Protein AF-A0A5S4WVP6-F1 (afdb_monomer)

Secondary structure (DSSP, 8-state):
-------------HHHHHHHHHHEEEHHHHHHTSS-SSHHHHHHHHHHTT---SEE-TTS--EEEEHHHHHHHGGGSPPPGGGS-PPP-------HHHHHHHHHHHHTT--HHHHHHHHTS-HHHHHHHHHHHHHHSSPPPSSSSGGGHHHHHHHHHT-TTS-HHHHHHHHHHHHT----HHHHHHHHHHTT-EE-TTT--EE-TT--

Sequence (208 aa):
MLSKREGQFAMFARADVQKVGRQYIFGPEMIRASVFNQMAQLNRWLKSVGVLPVASLIGEKGKVYDRKLFEATLHLQPKPLDEVVPGKRENHRLSQKDKEEAVAAVKSGLTPHHVAQRLGVHHCTVAKWAKEFEETGRVRPVGKLAPWAAAIVAMIEADPARSAHALWKKFNEINKLTVAYTTFSAFMAEIGFSRDPTTGLFHRPDRH

Structure (mmC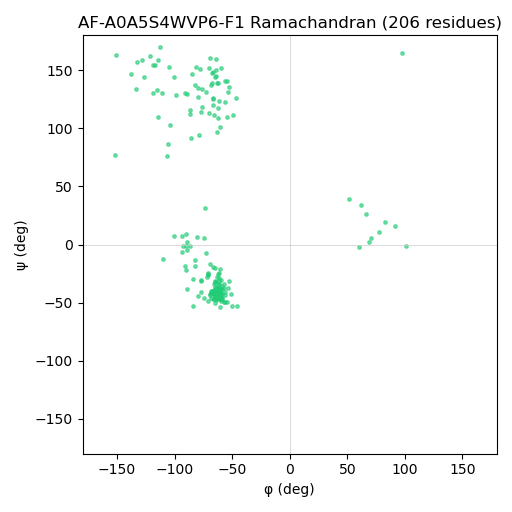IF, N/CA/C/O backbone):
data_AF-A0A5S4WVP6-F1
#
_entry.id   AF-A0A5S4WVP6-F1
#
loop_
_atom_site.group_PDB
_atom_site.id
_atom_site.type_symbol
_atom_site.label_atom_id
_atom_site.label_alt_id
_atom_site.label_comp_id
_atom_site.label_asym_id
_atom_site.label_entity_id
_atom_site.label_seq_id
_atom_site.pdbx_PDB_ins_code
_atom_site.Cartn_x
_atom_site.Cartn_y
_atom_site.Cartn_z
_atom_site.occupancy
_atom_site.B_iso_or_equiv
_atom_site.auth_seq_id
_atom_site.auth_comp_id
_atom_site.auth_asym_id
_atom_site.auth_atom_id
_atom_site.pdbx_PDB_model_num
ATOM 1 N N . MET A 1 1 ? -17.699 32.647 43.610 1.00 34.34 1 MET A N 1
ATOM 2 C CA . MET A 1 1 ? -17.229 31.369 44.187 1.00 34.34 1 MET A CA 1
ATOM 3 C C . MET A 1 1 ? -18.282 30.308 43.906 1.00 34.34 1 MET A C 1
ATOM 5 O O . MET A 1 1 ? -19.367 30.397 44.459 1.00 34.34 1 MET A O 1
ATOM 9 N N . LEU A 1 2 ? -18.017 29.378 42.984 1.00 33.00 2 LEU A N 1
ATOM 10 C CA . LEU A 1 2 ? -18.925 28.267 42.675 1.00 33.00 2 LEU A CA 1
ATOM 11 C C . LEU A 1 2 ? -18.625 27.114 43.640 1.00 33.00 2 LEU A C 1
ATOM 13 O O . LEU A 1 2 ? -17.515 26.585 43.645 1.00 33.00 2 LEU A O 1
ATOM 17 N N . SER A 1 3 ? -19.597 26.769 44.484 1.00 38.47 3 SER A N 1
ATOM 18 C CA . SER A 1 3 ? -19.494 25.679 45.454 1.00 38.47 3 SER A CA 1
ATOM 19 C C . SER A 1 3 ? -19.282 24.344 44.734 1.00 38.47 3 SER A C 1
ATOM 21 O O . SER A 1 3 ? -20.112 23.948 43.910 1.00 38.47 3 SER A O 1
ATOM 23 N N . LYS A 1 4 ? -18.196 23.637 45.072 1.00 44.06 4 LYS A N 1
ATOM 24 C CA . LYS A 1 4 ? -18.010 22.211 44.768 1.00 44.06 4 LYS A CA 1
ATOM 25 C C . LYS A 1 4 ? -19.269 21.455 45.206 1.00 44.06 4 LYS A C 1
ATOM 27 O O . LYS A 1 4 ? -19.531 21.359 46.398 1.00 44.06 4 LYS A O 1
ATOM 32 N N . ARG A 1 5 ? -20.054 20.936 44.258 1.00 45.34 5 ARG A N 1
ATOM 33 C CA . ARG A 1 5 ? -21.098 19.952 44.566 1.00 45.34 5 ARG A CA 1
ATOM 34 C C . ARG A 1 5 ? -20.421 18.608 44.804 1.00 45.34 5 ARG A C 1
ATOM 36 O O . ARG A 1 5 ? -19.751 18.082 43.917 1.00 45.34 5 ARG A O 1
ATOM 43 N N . GLU A 1 6 ? -20.580 18.090 46.011 1.00 46.06 6 GLU A N 1
ATOM 44 C CA . GLU A 1 6 ? -20.173 16.749 46.403 1.00 46.06 6 GLU A CA 1
ATOM 45 C C . GLU A 1 6 ? -21.005 15.704 45.638 1.00 46.06 6 GLU A C 1
ATOM 47 O O . GLU A 1 6 ? -22.212 15.585 45.810 1.00 46.06 6 GLU A O 1
ATOM 52 N N . GLY A 1 7 ? -20.348 14.970 44.738 1.00 52.00 7 GLY A N 1
ATOM 53 C CA . GLY A 1 7 ? -20.464 13.511 44.657 1.00 52.00 7 GLY A CA 1
ATOM 54 C C . GLY A 1 7 ? -21.813 12.848 44.358 1.00 52.00 7 GLY A C 1
ATOM 55 O O . GLY A 1 7 ? -22.023 11.737 44.832 1.00 52.00 7 GLY A O 1
ATOM 56 N N . GLN A 1 8 ? -22.705 13.423 43.550 1.00 54.53 8 GLN A N 1
ATOM 57 C CA . GLN A 1 8 ? -23.802 12.644 42.954 1.00 54.53 8 GLN A CA 1
ATOM 58 C C . GLN A 1 8 ? -23.313 11.985 41.657 1.00 54.53 8 GLN A C 1
ATOM 60 O O . GLN A 1 8 ? -23.370 12.574 40.578 1.00 54.53 8 GLN A O 1
ATOM 65 N N . PHE A 1 9 ? -22.807 10.752 41.750 1.00 61.47 9 PHE A N 1
ATOM 66 C CA . PHE A 1 9 ? -22.682 9.904 40.567 1.00 61.47 9 PHE A CA 1
ATOM 67 C C . PHE A 1 9 ? -24.097 9.666 40.038 1.00 61.47 9 PHE A C 1
ATOM 69 O O . PHE A 1 9 ? -24.891 8.979 40.680 1.00 61.47 9 PHE A O 1
ATOM 76 N N . ALA A 1 10 ? -24.434 10.263 38.896 1.00 60.28 10 ALA A N 1
ATOM 77 C CA . ALA A 1 10 ? -25.662 9.935 38.191 1.00 60.28 10 ALA A CA 1
ATOM 78 C C . ALA A 1 10 ? -25.599 8.446 37.821 1.00 60.28 10 ALA A C 1
ATOM 80 O O . ALA A 1 10 ? -24.879 8.050 36.904 1.00 60.28 10 ALA A O 1
ATOM 81 N N . MET A 1 11 ? -26.290 7.604 38.590 1.00 77.50 11 MET A N 1
ATOM 82 C CA . MET A 1 11 ? -26.416 6.191 38.267 1.00 77.50 11 MET A CA 1
ATOM 83 C C . MET A 1 11 ? -27.319 6.078 37.040 1.00 77.50 11 MET A C 1
ATOM 85 O O . ME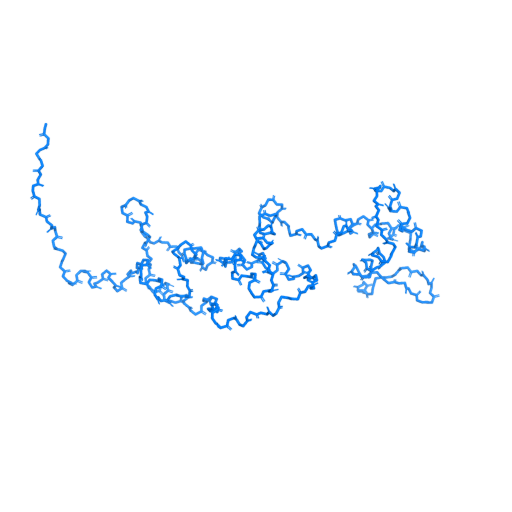T A 1 11 ? -28.502 6.405 37.099 1.00 77.50 11 MET A O 1
ATOM 89 N N . PHE A 1 12 ? -26.760 5.639 35.915 1.00 86.75 12 PHE A N 1
ATOM 90 C CA . PHE A 1 12 ? -27.554 5.309 34.736 1.00 86.75 12 PHE A CA 1
ATOM 91 C C . PHE A 1 12 ? -28.400 4.066 35.025 1.00 86.75 12 PHE A C 1
ATOM 93 O O . PHE A 1 12 ? -27.900 3.089 35.591 1.00 86.75 12 PHE A O 1
ATOM 100 N N . ALA A 1 13 ? -29.671 4.071 34.615 1.00 90.69 13 ALA A N 1
ATOM 101 C CA . ALA A 1 13 ? -30.505 2.885 34.735 1.00 90.69 13 ALA A CA 1
ATOM 102 C C . ALA A 1 13 ? -29.913 1.745 33.889 1.00 90.69 13 ALA A C 1
ATOM 104 O O . ALA A 1 13 ? -29.481 1.943 32.751 1.00 90.69 13 ALA A O 1
ATOM 105 N N . ARG A 1 14 ? -29.925 0.516 34.420 1.00 90.38 14 ARG A N 1
ATOM 106 C CA . ARG A 1 14 ? -29.392 -0.671 33.725 1.00 90.38 14 ARG A CA 1
ATOM 107 C C . ARG A 1 14 ? -29.993 -0.850 32.324 1.00 90.38 14 ARG A C 1
ATOM 109 O O . ARG A 1 14 ? -29.279 -1.253 31.408 1.00 90.38 14 ARG A O 1
ATOM 116 N N . ALA A 1 15 ? -31.281 -0.545 32.160 1.00 93.00 15 ALA A N 1
ATOM 117 C CA . ALA A 1 15 ? -31.980 -0.633 30.879 1.00 93.00 15 ALA A CA 1
ATOM 118 C C . ALA A 1 15 ? -31.395 0.326 29.826 1.00 93.00 15 ALA A C 1
ATOM 120 O O . ALA A 1 15 ? -31.203 -0.072 28.677 1.00 93.00 15 ALA A O 1
ATOM 121 N N . ASP A 1 16 ? -31.032 1.546 30.225 1.00 93.38 16 ASP A N 1
ATOM 122 C CA . ASP A 1 16 ? -30.441 2.538 29.324 1.00 93.38 16 ASP A CA 1
ATOM 123 C C . ASP A 1 16 ? -29.037 2.122 28.893 1.00 93.38 16 ASP A C 1
ATOM 125 O O . ASP A 1 16 ? -28.713 2.161 27.706 1.00 93.38 16 ASP A O 1
ATOM 129 N N . VAL A 1 17 ? -28.225 1.625 29.833 1.00 91.31 17 VAL A N 1
ATOM 130 C CA . VAL A 1 17 ? -26.884 1.098 29.529 1.00 91.31 17 VAL A CA 1
ATOM 131 C C . VAL A 1 17 ? -26.970 -0.069 28.542 1.00 91.31 17 VAL A C 1
ATOM 133 O O . VAL A 1 17 ? -26.201 -0.130 27.583 1.00 91.31 17 VAL A O 1
ATOM 136 N N . GLN A 1 18 ? -27.937 -0.974 28.723 1.00 93.81 18 GLN A N 1
ATOM 137 C CA . GLN A 1 18 ? -28.165 -2.081 27.790 1.00 93.81 18 GLN A CA 1
ATOM 138 C C . GLN A 1 18 ? -28.622 -1.597 26.413 1.00 93.81 18 GLN A C 1
ATOM 140 O O . GLN A 1 18 ? -28.149 -2.113 25.399 1.00 93.81 18 GLN A O 1
ATOM 145 N N . LYS A 1 19 ? -29.516 -0.606 26.357 1.00 95.12 19 LYS A N 1
ATOM 146 C CA . LYS A 1 19 ? -29.968 -0.008 25.096 1.00 95.12 19 LYS A CA 1
ATOM 147 C C . LYS A 1 19 ? -28.797 0.619 24.334 1.00 95.12 19 LYS A C 1
ATOM 149 O O . LYS A 1 19 ? -28.628 0.328 23.152 1.00 95.12 19 LYS A O 1
ATOM 154 N N . VAL A 1 20 ? -27.957 1.396 25.020 1.00 94.94 20 VAL A N 1
ATOM 155 C CA . VAL A 1 20 ? -26.736 1.992 24.451 1.00 94.94 20 VAL A CA 1
ATOM 156 C C . VAL A 1 20 ? -25.776 0.906 23.970 1.00 94.94 20 VAL A C 1
ATOM 158 O O . VAL A 1 20 ? -25.308 0.982 22.839 1.00 94.94 20 VAL A O 1
ATOM 161 N N . GLY A 1 21 ? -25.537 -0.138 24.768 1.00 93.88 21 GLY A N 1
ATOM 162 C CA . GLY A 1 21 ? -24.647 -1.242 24.396 1.00 93.88 21 GLY A CA 1
ATOM 163 C C . GLY A 1 21 ? -25.114 -2.044 23.176 1.00 93.88 21 GLY A C 1
ATOM 164 O O . GLY A 1 21 ? -24.281 -2.579 22.452 1.00 93.88 21 GLY A O 1
ATOM 165 N N . ARG A 1 22 ? -26.426 -2.107 22.905 1.00 96.56 22 ARG A N 1
ATOM 166 C CA . ARG A 1 22 ? -26.980 -2.741 21.691 1.00 96.56 22 ARG A CA 1
ATOM 167 C C . ARG A 1 22 ? -26.839 -1.876 20.442 1.00 96.56 22 ARG A C 1
ATOM 169 O O . ARG A 1 22 ? -26.759 -2.415 19.345 1.00 96.56 22 ARG A O 1
ATOM 176 N N . GLN A 1 23 ? -26.868 -0.557 20.593 1.00 97.88 23 GLN A N 1
ATOM 177 C CA . GLN A 1 23 ? -26.811 0.370 19.464 1.00 97.88 23 GLN A CA 1
ATOM 178 C C . GLN A 1 23 ? -25.372 0.731 19.093 1.00 97.88 23 GLN A C 1
ATOM 180 O O . GLN A 1 23 ? -25.038 0.835 17.915 1.00 97.88 23 GLN A O 1
ATOM 185 N N . TYR A 1 24 ? -24.518 0.895 20.097 1.00 97.88 24 TYR A N 1
ATOM 186 C CA . TYR A 1 24 ? -23.164 1.389 19.931 1.00 97.88 24 TYR A CA 1
ATOM 187 C C . TYR A 1 24 ? -22.133 0.368 20.386 1.00 97.88 24 TYR A C 1
ATOM 189 O O . TYR A 1 24 ? -22.387 -0.472 21.253 1.00 97.88 24 TYR A O 1
ATOM 197 N N . ILE A 1 25 ? -20.941 0.480 19.813 1.00 97.81 25 ILE A N 1
ATOM 198 C CA . ILE A 1 25 ? -19.779 -0.301 20.212 1.00 97.81 25 ILE A CA 1
ATOM 199 C C . ILE A 1 25 ? -18.596 0.622 20.512 1.00 97.81 25 ILE A C 1
ATOM 201 O O . ILE A 1 25 ? -18.413 1.674 19.888 1.00 97.81 25 ILE A O 1
ATOM 205 N N . PHE A 1 26 ? -17.808 0.230 21.512 1.00 96.12 26 PHE A N 1
ATOM 206 C CA . PHE A 1 26 ? -16.676 0.996 22.021 1.00 96.12 26 PHE A CA 1
ATOM 207 C C . PHE A 1 26 ? -15.360 0.276 21.761 1.00 96.12 26 PHE A C 1
ATOM 209 O O . PHE A 1 26 ? -15.299 -0.949 21.646 1.00 96.12 26 PHE A O 1
ATOM 216 N N . GLY A 1 27 ? -14.280 1.052 21.772 1.00 94.94 27 GLY A N 1
ATOM 217 C CA . GLY A 1 27 ? -12.950 0.586 21.411 1.00 94.94 27 GLY A CA 1
ATOM 218 C C . GLY A 1 27 ? -12.504 -0.760 22.015 1.00 94.94 27 GLY A C 1
ATOM 219 O O . GLY A 1 27 ? -12.118 -1.646 21.254 1.00 94.94 27 GLY A O 1
ATOM 220 N N . PRO A 1 28 ? -12.566 -0.973 23.345 1.00 95.50 28 PRO A N 1
ATOM 221 C CA . PRO A 1 28 ? -12.129 -2.235 23.954 1.00 95.50 28 PRO A CA 1
ATOM 222 C C . PRO A 1 28 ? -12.911 -3.470 23.489 1.00 95.50 28 PRO A C 1
ATOM 224 O O . PRO A 1 28 ? -12.396 -4.585 23.516 1.00 95.50 28 PRO A O 1
ATOM 227 N N . GLU A 1 29 ? -14.173 -3.301 23.103 1.00 96.94 29 GLU A N 1
ATOM 228 C CA . GLU A 1 29 ? -14.980 -4.387 22.549 1.00 96.94 29 GLU A CA 1
ATOM 229 C C . GLU A 1 29 ? -14.639 -4.629 21.080 1.00 96.94 29 GLU A C 1
ATOM 231 O O . GLU A 1 29 ? -14.406 -5.769 20.690 1.00 96.94 29 GLU A O 1
ATOM 236 N N . MET A 1 30 ? -14.499 -3.560 20.296 1.00 97.50 30 MET A N 1
ATOM 237 C CA . MET A 1 30 ? -14.132 -3.665 18.884 1.00 97.50 30 MET A CA 1
ATOM 238 C C . MET A 1 30 ? -12.771 -4.340 18.689 1.00 97.50 30 MET A C 1
ATOM 240 O O . MET A 1 30 ? -12.630 -5.161 17.793 1.00 97.50 30 MET A O 1
ATOM 244 N N . ILE A 1 31 ? -11.787 -4.037 19.545 1.00 96.44 31 ILE A N 1
ATOM 245 C CA . ILE A 1 31 ? -10.467 -4.685 19.511 1.00 96.44 31 ILE A CA 1
ATOM 246 C C . ILE A 1 31 ? -10.590 -6.189 19.735 1.00 96.44 31 ILE A C 1
ATOM 248 O O . ILE A 1 31 ? -10.014 -6.953 18.974 1.00 96.44 31 ILE A O 1
ATOM 252 N N . ARG A 1 32 ? -11.393 -6.618 20.718 1.00 96.44 32 ARG A N 1
ATOM 253 C CA . ARG A 1 32 ? -11.633 -8.044 20.997 1.00 96.44 32 ARG A CA 1
ATOM 254 C C . ARG A 1 32 ? -12.363 -8.760 19.859 1.00 96.44 32 ARG A C 1
ATOM 256 O O . ARG A 1 32 ? -12.137 -9.945 19.662 1.00 96.44 32 ARG A O 1
ATOM 263 N N . ALA A 1 33 ? -13.224 -8.051 19.133 1.00 96.25 33 ALA A N 1
ATOM 264 C CA . ALA A 1 33 ? -13.963 -8.576 17.985 1.00 96.25 33 ALA A CA 1
ATOM 265 C C . ALA A 1 33 ? -13.192 -8.476 16.652 1.00 96.25 33 ALA A C 1
ATOM 267 O O . ALA A 1 33 ? -13.715 -8.872 15.609 1.00 96.25 33 ALA A O 1
ATOM 268 N N . SER A 1 34 ? -11.980 -7.914 16.655 1.00 95.25 34 SER A N 1
ATOM 269 C CA . SER A 1 34 ? -11.199 -7.669 15.443 1.00 95.25 34 SER A CA 1
ATOM 270 C C . SER A 1 34 ? -9.842 -8.363 15.468 1.00 95.25 34 SER A C 1
ATOM 272 O O . SER A 1 34 ? -9.316 -8.695 16.524 1.00 95.25 34 SER A O 1
ATOM 274 N N . VAL A 1 35 ? -9.227 -8.496 14.296 1.00 92.94 35 VAL A N 1
ATOM 275 C CA . VAL A 1 35 ? -7.843 -8.961 14.127 1.00 92.94 35 VAL A CA 1
ATOM 276 C C . VAL A 1 35 ? -6.803 -7.922 14.566 1.00 92.94 35 VAL A C 1
ATOM 278 O O . VAL A 1 35 ? -5.607 -8.206 14.579 1.00 92.94 35 VAL A O 1
ATOM 281 N N . PHE A 1 36 ? -7.224 -6.697 14.895 1.00 92.25 36 PHE A N 1
ATOM 282 C CA . PHE A 1 36 ? -6.325 -5.608 15.260 1.00 92.25 36 PHE A CA 1
ATOM 283 C C . PHE A 1 36 ? -6.091 -5.570 16.767 1.00 92.25 36 PHE A C 1
ATOM 285 O O . PHE A 1 36 ? -7.023 -5.479 17.558 1.00 92.25 36 PHE A O 1
ATOM 292 N N . ASN A 1 37 ? -4.824 -5.508 17.171 1.00 91.56 37 ASN A N 1
ATOM 293 C CA . ASN A 1 37 ? -4.425 -5.370 18.575 1.00 91.56 37 ASN A CA 1
ATOM 294 C C . ASN A 1 37 ? -4.301 -3.906 19.044 1.00 91.56 37 ASN A C 1
ATOM 296 O O . ASN A 1 37 ? -4.044 -3.645 20.218 1.00 91.56 37 ASN A O 1
ATOM 300 N N . GLN A 1 38 ? -4.460 -2.933 18.140 1.00 92.19 38 GLN A N 1
ATOM 301 C CA . GLN A 1 38 ? -4.288 -1.507 18.421 1.00 92.19 38 GLN A CA 1
ATOM 302 C C . GLN A 1 38 ? -5.432 -0.668 17.848 1.00 92.19 38 GLN A C 1
ATOM 304 O O . GLN A 1 38 ? -5.760 -0.752 16.664 1.00 92.19 38 GLN A O 1
ATOM 309 N N . MET A 1 39 ? -5.962 0.246 18.668 1.00 93.69 39 MET A N 1
ATOM 310 C CA . MET A 1 39 ? -7.075 1.137 18.308 1.00 93.69 39 MET A CA 1
ATOM 311 C C . MET A 1 39 ? -6.793 2.001 17.074 1.00 93.69 39 MET A C 1
ATOM 313 O O . MET A 1 39 ? -7.672 2.230 16.249 1.00 93.69 39 MET A O 1
ATOM 317 N N . ALA A 1 40 ? -5.556 2.478 16.919 1.00 92.06 40 ALA A N 1
ATOM 318 C CA . ALA A 1 40 ? -5.168 3.289 15.769 1.00 92.06 40 ALA A CA 1
ATOM 319 C C . ALA A 1 40 ? -5.235 2.506 14.445 1.00 92.06 40 ALA A C 1
ATOM 321 O O . ALA A 1 40 ? -5.622 3.074 13.425 1.00 92.06 40 ALA A O 1
ATOM 322 N N . GLN A 1 41 ? -4.888 1.213 14.466 1.00 91.38 41 GLN A N 1
ATOM 323 C CA . GLN A 1 41 ? -4.952 0.336 13.293 1.00 91.38 41 GLN A CA 1
ATOM 324 C C . GLN A 1 41 ? -6.406 0.046 12.930 1.00 91.38 41 GLN A C 1
ATOM 326 O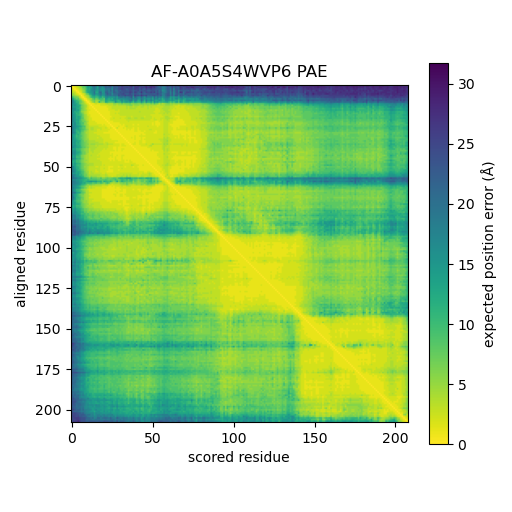 O . GLN A 1 41 ? -6.813 0.283 11.795 1.00 91.38 41 GLN A O 1
ATOM 331 N N . LEU A 1 42 ? -7.201 -0.345 13.929 1.00 94.62 42 LEU A N 1
ATOM 332 C CA . LEU A 1 42 ? -8.633 -0.570 13.782 1.00 94.62 42 LEU A CA 1
ATOM 333 C C . LEU A 1 42 ? -9.340 0.661 13.195 1.00 94.62 42 LEU A C 1
ATOM 335 O O . LEU A 1 42 ? -10.045 0.551 12.202 1.00 94.62 42 LEU A O 1
ATOM 339 N N . ASN A 1 43 ? -9.100 1.852 13.750 1.00 95.06 43 ASN A N 1
ATOM 340 C CA . ASN A 1 43 ? -9.699 3.095 13.253 1.00 95.06 43 ASN A CA 1
ATOM 341 C C . ASN A 1 43 ? -9.292 3.420 11.807 1.00 95.06 43 ASN A C 1
ATOM 343 O O . ASN A 1 43 ? -10.082 3.997 11.062 1.00 95.06 43 ASN A O 1
ATOM 347 N N . ARG A 1 44 ? -8.057 3.088 11.407 1.00 92.44 44 ARG A N 1
ATOM 348 C CA . ARG A 1 44 ? -7.586 3.294 10.032 1.00 92.44 44 ARG A CA 1
ATOM 349 C C . ARG A 1 44 ? -8.286 2.346 9.062 1.00 92.44 44 ARG A C 1
ATOM 351 O O . ARG A 1 44 ? -8.697 2.793 7.996 1.00 92.44 44 ARG A O 1
ATOM 358 N N . TRP A 1 45 ? -8.444 1.081 9.448 1.00 94.94 45 TRP A N 1
ATOM 359 C CA . TRP A 1 45 ? -9.197 0.096 8.676 1.00 94.94 45 TRP A CA 1
ATOM 360 C C . TRP A 1 45 ? -10.686 0.455 8.592 1.00 94.94 45 TRP A C 1
ATOM 362 O O . TRP A 1 45 ? -11.233 0.497 7.501 1.00 94.94 45 TRP A O 1
ATOM 372 N N . LEU A 1 46 ? -11.331 0.841 9.695 1.00 96.31 46 LEU A N 1
ATOM 373 C CA . LEU A 1 46 ? -12.732 1.285 9.668 1.00 96.31 46 LEU A CA 1
ATOM 374 C C . LEU A 1 46 ? -12.941 2.451 8.703 1.00 96.31 46 LEU A C 1
ATOM 376 O O . LEU A 1 46 ? -13.864 2.433 7.894 1.00 96.31 46 LEU A O 1
ATOM 380 N N . LYS A 1 47 ? -12.024 3.425 8.714 1.00 95.50 47 LYS A N 1
ATOM 381 C CA . LYS A 1 47 ? -12.053 4.542 7.767 1.00 95.50 47 LYS A CA 1
ATOM 382 C C . LYS A 1 47 ? -11.916 4.079 6.311 1.00 95.50 47 LYS A C 1
ATOM 384 O O . LYS A 1 47 ? -12.563 4.667 5.450 1.00 95.50 47 LYS A O 1
ATOM 389 N N . SER A 1 48 ? -11.094 3.066 6.020 1.00 92.62 48 SER A N 1
ATOM 390 C CA . SER A 1 48 ? -10.915 2.569 4.647 1.00 92.62 48 SER A CA 1
ATOM 391 C C . SER A 1 48 ? -12.128 1.794 4.130 1.00 92.62 48 SER A C 1
ATOM 393 O O . SER A 1 48 ? -12.391 1.840 2.931 1.00 92.62 48 SER A O 1
ATOM 395 N N . VAL A 1 49 ? -12.904 1.163 5.019 1.00 95.69 49 VAL A N 1
ATOM 396 C CA . VAL A 1 49 ? -14.189 0.518 4.686 1.00 95.69 49 VAL A CA 1
ATOM 397 C C . VAL A 1 49 ? -15.396 1.459 4.826 1.00 95.69 49 VAL A C 1
ATOM 399 O O . VAL A 1 49 ? -16.538 1.018 4.749 1.00 95.69 49 VAL A O 1
ATOM 402 N N . GLY A 1 50 ? -15.166 2.761 5.030 1.00 95.88 50 GLY A N 1
ATOM 403 C CA . GLY A 1 50 ? -16.224 3.776 5.092 1.00 95.88 50 GLY A CA 1
ATOM 404 C C . GLY A 1 50 ? -17.008 3.833 6.409 1.00 95.88 50 GLY A C 1
ATOM 405 O O . GLY A 1 50 ? -18.007 4.543 6.489 1.00 95.88 50 GLY A O 1
ATOM 406 N N . VAL A 1 51 ? -16.563 3.136 7.458 1.00 97.44 51 VAL A N 1
ATOM 407 C CA . VAL A 1 51 ? -17.182 3.183 8.789 1.00 97.44 51 VAL A CA 1
ATOM 408 C C . VAL A 1 51 ? -16.592 4.344 9.591 1.00 97.44 51 VAL A C 1
ATOM 410 O O . VAL A 1 51 ? -15.419 4.347 9.974 1.00 97.44 51 VAL A O 1
ATOM 413 N N . LEU A 1 52 ? -17.424 5.351 9.856 1.00 97.06 52 LEU A N 1
ATOM 414 C CA . LEU A 1 52 ? -17.064 6.561 10.596 1.00 97.06 52 LEU A CA 1
ATOM 415 C C . LEU A 1 52 ? -17.639 6.531 12.024 1.00 97.06 52 LEU A C 1
ATOM 417 O O . LEU A 1 52 ? -18.658 5.881 12.263 1.00 97.06 52 LEU A O 1
ATOM 421 N N . PRO A 1 53 ? -17.001 7.215 12.993 1.00 97.50 53 PRO A N 1
ATOM 422 C CA . PRO A 1 53 ? -17.543 7.321 14.343 1.00 97.50 53 PRO A CA 1
ATOM 423 C C . PRO A 1 53 ? -18.832 8.152 14.350 1.00 97.50 53 PRO A C 1
ATOM 425 O O . PRO A 1 53 ? -18.906 9.194 13.703 1.00 97.50 53 PRO A O 1
ATOM 428 N N . VAL A 1 54 ? -19.825 7.707 15.119 1.00 97.75 54 VAL A N 1
ATOM 429 C CA . VAL A 1 54 ? -21.121 8.390 15.292 1.00 97.75 54 VAL A CA 1
ATOM 430 C C . VAL A 1 54 ? -21.024 9.477 16.364 1.00 97.75 54 VAL A C 1
ATOM 432 O O . VAL A 1 54 ? -21.724 10.482 16.308 1.00 97.75 54 VAL A O 1
ATOM 435 N N . ALA A 1 55 ? -20.141 9.283 17.345 1.00 95.56 55 ALA A N 1
ATOM 436 C CA . ALA A 1 55 ? -19.872 10.252 18.398 1.00 95.56 55 ALA A CA 1
ATOM 437 C C . ALA A 1 55 ? -18.431 10.135 18.912 1.00 95.56 55 ALA A C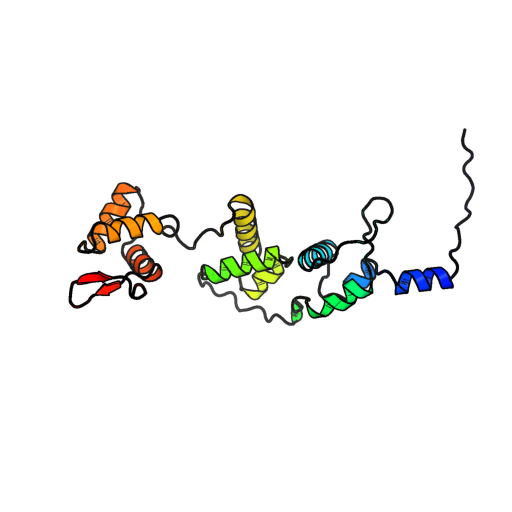 1
ATOM 439 O O . ALA A 1 55 ? -17.762 9.110 18.739 1.00 95.56 55 ALA A O 1
ATOM 440 N N . SER A 1 56 ? -17.984 11.182 19.602 1.00 95.25 56 SER A N 1
ATOM 441 C CA . SER A 1 56 ? -16.730 11.209 20.353 1.00 95.25 56 SER A CA 1
ATOM 442 C C . SER A 1 56 ? -17.032 11.456 21.829 1.00 95.25 56 SER A C 1
ATOM 444 O O . SER A 1 56 ? -17.765 12.379 22.176 1.00 95.25 56 SER A O 1
ATOM 446 N N . LEU A 1 57 ? -16.465 10.633 22.705 1.00 90.31 57 LEU A N 1
ATOM 447 C CA . LEU A 1 57 ? -16.470 10.837 24.150 1.00 90.31 57 LEU A CA 1
ATOM 448 C C . LEU A 1 57 ? -15.585 12.039 24.516 1.00 90.31 57 LEU A C 1
ATOM 450 O O . LEU A 1 57 ? -14.719 12.450 23.739 1.00 90.31 57 LEU A O 1
ATOM 454 N N . ILE A 1 58 ? -15.808 12.586 25.715 1.00 87.88 58 ILE A N 1
ATOM 455 C CA . ILE A 1 58 ? -15.148 13.797 26.225 1.00 87.88 58 ILE A CA 1
ATOM 456 C C . ILE A 1 58 ? -13.631 13.742 25.982 1.00 87.88 58 ILE A C 1
ATOM 458 O O . ILE A 1 58 ? -12.953 12.789 26.369 1.00 87.88 58 ILE A O 1
ATOM 462 N N . GLY A 1 59 ? -13.109 14.788 25.335 1.00 82.62 59 GLY A N 1
ATOM 463 C CA . GLY A 1 59 ? -11.692 14.921 24.997 1.00 82.62 59 GLY A CA 1
ATOM 464 C C . GLY A 1 59 ? -11.254 14.196 23.720 1.00 82.62 59 GLY A C 1
ATOM 465 O O . GLY A 1 59 ? -10.068 13.910 23.597 1.00 82.62 59 GLY A O 1
ATOM 466 N N . GLU A 1 60 ? -12.177 13.851 22.812 1.00 77.19 60 GLU A N 1
ATOM 467 C CA . GLU A 1 60 ? -11.939 13.267 21.470 1.00 77.19 60 GLU A CA 1
ATOM 468 C C . GLU A 1 60 ? -11.200 11.915 21.425 1.00 77.19 60 GLU A C 1
ATOM 470 O O . GLU A 1 60 ? -11.033 11.318 20.360 1.00 77.19 60 GLU A O 1
ATOM 475 N N . LYS A 1 61 ? -10.785 11.378 22.575 1.00 84.69 61 LYS A N 1
ATOM 476 C CA . LYS A 1 61 ? -9.994 10.141 22.651 1.00 84.69 61 LYS A CA 1
ATOM 477 C C . LYS A 1 61 ? -10.833 8.879 22.443 1.00 84.69 61 LYS A C 1
ATOM 479 O O . LYS A 1 61 ? -10.314 7.882 21.945 1.00 84.69 61 LYS A O 1
ATOM 484 N N . GLY A 1 62 ? -12.110 8.900 22.827 1.00 89.50 62 GLY A N 1
ATOM 485 C CA . GLY A 1 62 ? -13.001 7.742 22.739 1.00 89.50 62 GLY A CA 1
ATOM 486 C C . GLY A 1 62 ? -13.974 7.861 21.576 1.00 89.50 62 GLY A C 1
ATOM 487 O O . GLY A 1 62 ? -14.958 8.577 21.684 1.00 89.50 62 GLY A O 1
ATOM 488 N N . LYS A 1 63 ? -13.732 7.150 20.478 1.00 95.38 63 LYS A N 1
ATOM 489 C CA . LYS A 1 63 ? -14.682 7.087 19.361 1.00 95.38 63 LYS A CA 1
ATOM 490 C C . LYS A 1 63 ? -15.770 6.055 19.642 1.00 95.38 63 LYS A C 1
ATOM 492 O O . LYS A 1 63 ? -15.469 4.959 20.117 1.00 95.38 63 LYS A O 1
ATOM 497 N N . VAL A 1 64 ? -17.009 6.415 19.335 1.00 96.75 64 VAL A N 1
ATOM 498 C CA . VAL A 1 64 ? -18.185 5.549 19.440 1.00 96.75 64 VAL A CA 1
ATOM 499 C C . VAL A 1 64 ? -18.672 5.244 18.034 1.00 96.75 64 VAL A C 1
ATOM 501 O O . VAL A 1 64 ? -18.830 6.159 17.224 1.00 96.75 64 VAL A O 1
ATOM 504 N N . TYR A 1 65 ? -18.904 3.971 17.741 1.00 98.06 65 TYR A N 1
ATOM 505 C CA . TYR A 1 65 ? -19.342 3.514 16.425 1.00 98.06 65 TYR A CA 1
ATOM 506 C C . TYR A 1 65 ? -20.724 2.874 16.514 1.00 98.06 65 TYR A C 1
ATOM 508 O O . TYR A 1 65 ? -21.107 2.359 17.566 1.00 98.06 65 TYR A O 1
ATOM 516 N N . ASP A 1 66 ? -21.462 2.897 15.406 1.00 98.31 66 ASP A N 1
ATOM 517 C CA . ASP A 1 66 ? -22.681 2.106 15.270 1.00 98.31 66 ASP A CA 1
ATOM 518 C C . ASP A 1 66 ? -22.309 0.619 15.261 1.00 98.31 66 ASP A C 1
ATOM 520 O O . ASP A 1 66 ? -21.453 0.182 14.481 1.00 98.31 66 ASP A O 1
ATOM 524 N N . ARG A 1 67 ? -22.929 -0.159 16.152 1.00 98.19 67 ARG A N 1
ATOM 525 C CA . ARG A 1 67 ? -22.618 -1.581 16.310 1.00 98.19 67 ARG A CA 1
ATOM 526 C C . ARG A 1 67 ? -22.948 -2.374 15.050 1.00 98.19 67 ARG A C 1
ATOM 528 O O . ARG A 1 67 ? -22.145 -3.211 14.651 1.00 98.19 67 ARG A O 1
ATOM 535 N N . LYS A 1 68 ? -24.100 -2.119 14.422 1.00 98.00 68 LYS A N 1
ATOM 536 C CA . LYS A 1 68 ? -24.552 -2.892 13.257 1.00 98.00 68 LYS A CA 1
ATOM 537 C C . LYS A 1 68 ? -23.621 -2.677 12.074 1.00 98.00 68 LYS A C 1
ATOM 539 O O . LYS A 1 68 ? -23.261 -3.646 11.414 1.00 98.00 68 LYS A O 1
ATOM 544 N N . LEU A 1 69 ? -23.199 -1.434 11.833 1.00 98.06 69 LEU A N 1
ATOM 545 C CA . LEU A 1 69 ? -22.222 -1.128 10.783 1.00 98.06 69 LEU A CA 1
ATOM 546 C C . LEU A 1 69 ? -20.865 -1.785 11.064 1.00 98.06 69 LEU A C 1
ATOM 548 O O . LEU A 1 69 ? -20.265 -2.371 10.165 1.00 98.06 69 LEU A O 1
ATOM 552 N N . PHE A 1 70 ? -20.393 -1.730 12.312 1.00 98.06 70 PHE A N 1
ATOM 553 C CA . PHE A 1 70 ? -19.156 -2.401 12.705 1.00 98.06 70 PHE A CA 1
ATOM 554 C C . PHE A 1 70 ? -19.229 -3.921 12.486 1.00 98.06 70 PHE A C 1
ATOM 556 O O . PHE A 1 70 ? -18.395 -4.474 11.775 1.00 98.06 70 PHE A O 1
ATOM 563 N N . GLU A 1 71 ? -20.247 -4.591 13.028 1.00 97.88 71 GLU A N 1
ATOM 564 C CA . GLU A 1 71 ? -20.427 -6.045 12.910 1.00 97.88 71 GLU A CA 1
ATOM 565 C C . GLU A 1 71 ? -20.583 -6.486 11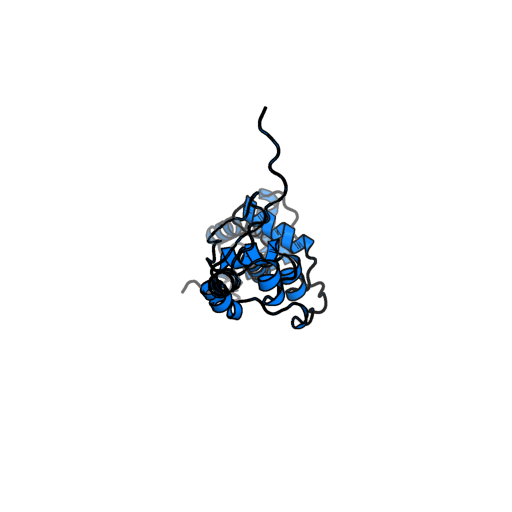.448 1.00 97.88 71 GLU A C 1
ATOM 567 O O . GLU A 1 71 ? -19.959 -7.459 11.018 1.00 97.88 71 GLU A O 1
ATOM 572 N N . ALA A 1 72 ? -21.322 -5.711 10.649 1.00 97.62 72 ALA A N 1
ATOM 573 C CA . ALA A 1 72 ? -21.472 -5.953 9.220 1.00 97.62 72 ALA A CA 1
ATOM 574 C C . ALA A 1 72 ? -20.142 -5.884 8.458 1.00 97.62 72 ALA A C 1
ATOM 576 O O . ALA A 1 72 ? -20.030 -6.519 7.419 1.00 97.62 72 ALA A O 1
ATOM 577 N N . THR A 1 73 ? -19.123 -5.172 8.951 1.00 96.94 73 THR A N 1
ATOM 578 C CA . THR A 1 73 ? -17.816 -5.064 8.272 1.00 96.94 73 THR A CA 1
ATOM 579 C C . THR A 1 73 ? -16.783 -6.084 8.734 1.00 96.94 73 THR A C 1
ATOM 581 O O . THR A 1 73 ? -15.726 -6.188 8.113 1.00 96.94 73 THR A O 1
ATOM 584 N N . LEU A 1 74 ? -17.061 -6.891 9.767 1.00 96.06 74 LEU A N 1
ATOM 585 C CA . LEU A 1 74 ? -16.061 -7.820 10.311 1.00 96.06 74 LEU A CA 1
ATOM 586 C C . LEU A 1 74 ? -15.590 -8.867 9.294 1.00 96.06 74 LEU A C 1
ATOM 588 O O . LEU A 1 74 ? -14.428 -9.257 9.322 1.00 96.06 74 LEU A O 1
ATOM 592 N N . HIS A 1 75 ? -16.452 -9.276 8.363 1.00 94.50 75 HIS A N 1
ATOM 593 C CA . HIS A 1 75 ? -16.099 -10.230 7.307 1.00 94.50 75 HIS A CA 1
ATOM 594 C C . HIS A 1 75 ? -15.116 -9.661 6.265 1.00 94.50 75 HIS A C 1
ATOM 596 O O . HIS A 1 75 ? -14.502 -10.423 5.524 1.00 94.50 75 HIS A O 1
ATOM 602 N N . LEU A 1 76 ? -14.952 -8.333 6.211 1.00 93.75 76 LEU A N 1
ATOM 603 C CA . LEU A 1 76 ? -13.997 -7.636 5.339 1.00 93.75 76 LEU A CA 1
ATOM 604 C C . LEU A 1 76 ? -12.627 -7.449 6.005 1.00 93.75 76 LEU A C 1
ATOM 606 O O . LEU A 1 76 ? -11.741 -6.797 5.442 1.00 93.75 76 LEU A O 1
ATOM 610 N N . GLN A 1 77 ? -12.452 -7.950 7.229 1.00 93.00 77 GLN A N 1
ATOM 611 C CA . GLN A 1 77 ? -11.182 -7.838 7.924 1.00 93.00 77 GLN A CA 1
ATOM 612 C C . GLN A 1 77 ? -10.084 -8.603 7.180 1.00 93.00 77 GLN A C 1
ATOM 614 O O . GLN A 1 77 ? -10.321 -9.665 6.597 1.00 93.00 77 GLN A O 1
ATOM 619 N N . PRO A 1 78 ? -8.847 -8.088 7.204 1.00 90.06 78 PRO A N 1
ATOM 620 C CA . PRO A 1 78 ? -7.723 -8.844 6.691 1.00 90.06 78 PRO A CA 1
ATOM 621 C C . PRO A 1 78 ? -7.519 -10.109 7.529 1.00 90.06 78 PRO A C 1
ATOM 623 O O . PRO A 1 78 ? -7.758 -10.107 8.732 1.00 90.06 78 PRO A O 1
ATOM 626 N N . LYS A 1 79 ? -6.995 -11.170 6.906 1.00 89.12 79 LYS A N 1
ATOM 627 C CA . LYS A 1 79 ? -6.601 -12.378 7.642 1.00 89.12 79 LYS A CA 1
ATOM 628 C C . LYS A 1 79 ? -5.652 -12.034 8.803 1.00 89.12 79 LYS A C 1
ATOM 630 O O . LYS A 1 79 ? -4.727 -11.235 8.567 1.00 89.12 79 LYS A O 1
ATOM 635 N N . PRO A 1 80 ? -5.861 -12.617 9.998 1.00 86.75 80 PRO A N 1
ATOM 636 C CA . PRO A 1 80 ? -5.014 -12.385 11.161 1.00 86.75 80 PRO A CA 1
ATOM 637 C C . PRO A 1 80 ? -3.563 -12.784 10.877 1.00 86.75 80 PRO A C 1
ATOM 639 O O . PRO A 1 80 ? -3.288 -13.643 10.039 1.00 86.75 80 PRO A O 1
ATOM 642 N N . LEU A 1 81 ? -2.624 -12.136 11.569 1.00 80.62 81 LEU A N 1
ATOM 643 C CA . LEU A 1 81 ? -1.182 -12.359 11.392 1.00 80.62 81 LEU A CA 1
ATOM 644 C C . LEU A 1 81 ? -0.773 -13.816 11.613 1.00 80.62 81 LEU A C 1
ATOM 646 O O . LEU A 1 81 ? 0.117 -14.293 10.918 1.00 80.62 81 LEU A O 1
ATOM 650 N N . ASP A 1 82 ? -1.437 -14.509 12.534 1.00 84.56 82 ASP A N 1
ATOM 651 C CA . ASP A 1 82 ? -1.090 -15.876 12.928 1.00 84.56 82 ASP A CA 1
ATOM 652 C C . ASP A 1 82 ? -1.428 -16.906 11.836 1.00 84.56 82 ASP A C 1
ATOM 654 O O . ASP A 1 82 ? -0.783 -17.946 11.738 1.00 84.56 82 ASP A O 1
ATOM 658 N N . GLU A 1 83 ? -2.392 -16.595 10.963 1.00 87.06 83 GLU A N 1
ATOM 659 C CA . GLU A 1 83 ? -2.706 -17.400 9.774 1.00 87.06 83 GLU A CA 1
ATOM 660 C C . GLU A 1 83 ? -1.770 -17.097 8.598 1.00 87.06 83 GLU A C 1
ATOM 662 O O . GLU A 1 83 ? -1.671 -17.879 7.647 1.00 87.06 83 GLU A O 1
ATOM 667 N N . VAL A 1 84 ? -1.089 -15.948 8.623 1.00 81.75 84 VAL A N 1
ATOM 668 C CA . VAL A 1 84 ? -0.104 -15.602 7.602 1.00 81.75 84 VAL A CA 1
ATOM 669 C C . VAL A 1 84 ? 1.174 -16.355 7.928 1.00 81.75 84 VAL A C 1
ATOM 671 O O . VAL A 1 84 ? 2.014 -15.865 8.682 1.00 81.75 84 VAL A O 1
ATOM 674 N N . VAL A 1 85 ? 1.338 -17.529 7.314 1.00 82.00 85 VAL A N 1
ATOM 675 C CA . VAL A 1 85 ? 2.618 -18.242 7.297 1.00 82.00 85 VAL A CA 1
ATOM 676 C C . VAL A 1 85 ? 3.664 -17.264 6.756 1.00 82.00 85 VAL A C 1
ATOM 678 O O . VAL A 1 85 ? 3.578 -16.888 5.582 1.00 82.00 85 VAL A O 1
ATOM 681 N N . PRO A 1 86 ? 4.605 -16.775 7.588 1.00 76.06 86 PRO A N 1
ATOM 682 C CA . PRO A 1 86 ? 5.586 -15.818 7.121 1.00 76.06 86 PRO A CA 1
ATOM 683 C C . PRO A 1 86 ? 6.403 -16.508 6.036 1.00 76.06 86 PRO A C 1
ATOM 685 O O . PRO A 1 86 ? 7.063 -17.518 6.291 1.00 76.06 86 PRO A O 1
ATOM 688 N N . GLY A 1 87 ? 6.331 -15.975 4.816 1.00 75.62 87 GLY A N 1
ATOM 689 C CA . GLY A 1 87 ? 7.172 -16.448 3.730 1.00 75.62 87 GLY A CA 1
ATOM 690 C C . GLY A 1 87 ? 8.630 -16.392 4.173 1.00 75.62 87 GLY A C 1
ATOM 691 O O . GLY A 1 87 ? 9.048 -15.458 4.873 1.00 75.62 87 GLY A O 1
ATOM 692 N N . LYS A 1 88 ? 9.422 -17.401 3.796 1.00 83.69 88 LYS A N 1
ATOM 693 C CA . LYS A 1 88 ? 10.872 -17.336 3.985 1.00 83.69 88 LYS A CA 1
ATOM 694 C C . LYS A 1 88 ? 11.347 -16.034 3.340 1.00 83.69 88 LYS A C 1
ATOM 696 O O . LYS A 1 88 ? 10.949 -15.731 2.221 1.00 83.69 88 LYS A O 1
ATOM 701 N N . ARG A 1 89 ? 12.156 -15.241 4.052 1.00 78.81 89 ARG A N 1
ATOM 702 C CA . ARG A 1 89 ? 12.726 -14.010 3.489 1.00 78.81 89 ARG A CA 1
ATOM 703 C C . ARG A 1 89 ? 13.630 -14.400 2.329 1.00 78.81 89 ARG A C 1
ATOM 705 O O . ARG A 1 89 ? 14.771 -14.811 2.539 1.00 78.81 89 ARG A O 1
ATOM 712 N N . GLU A 1 90 ? 13.102 -14.327 1.121 1.00 79.00 90 GLU A N 1
ATOM 713 C CA . GLU A 1 90 ? 13.889 -14.523 -0.079 1.00 79.00 90 GLU A CA 1
ATOM 714 C C . GLU A 1 90 ? 14.639 -13.228 -0.373 1.00 79.00 90 GLU A C 1
ATOM 716 O O . GLU A 1 90 ? 14.068 -12.139 -0.354 1.00 79.00 90 GLU A O 1
ATOM 721 N N . ASN A 1 91 ? 15.929 -13.332 -0.692 1.00 79.12 91 ASN A N 1
ATOM 722 C CA . ASN A 1 91 ? 16.724 -12.203 -1.186 1.00 79.12 91 ASN A CA 1
ATOM 723 C C . ASN A 1 91 ? 16.361 -11.855 -2.645 1.00 79.12 91 ASN A C 1
ATOM 725 O O . ASN A 1 91 ? 17.216 -11.443 -3.431 1.00 79.12 91 ASN A O 1
ATOM 729 N N . HIS A 1 92 ? 15.103 -12.063 -3.031 1.00 81.94 92 HIS A N 1
ATOM 730 C CA . HIS A 1 92 ? 14.602 -11.752 -4.353 1.00 81.94 92 HIS A CA 1
ATOM 731 C C . HIS A 1 92 ? 14.188 -10.279 -4.429 1.00 81.94 92 HIS A C 1
ATOM 733 O O . HIS A 1 92 ? 13.733 -9.667 -3.459 1.00 81.94 92 HIS A O 1
ATOM 739 N N . ARG A 1 93 ? 14.365 -9.680 -5.608 1.00 85.81 93 ARG A N 1
ATOM 740 C CA . ARG A 1 93 ? 13.849 -8.339 -5.881 1.00 85.81 93 ARG A CA 1
ATOM 741 C C . ARG A 1 93 ? 12.357 -8.451 -6.143 1.00 85.81 93 ARG A C 1
ATOM 743 O O . ARG A 1 93 ? 11.981 -8.999 -7.165 1.00 85.81 93 ARG A O 1
ATOM 750 N N . LEU A 1 94 ? 11.535 -7.881 -5.267 1.00 91.19 94 LEU A N 1
ATOM 751 C CA . LEU A 1 94 ? 10.097 -7.796 -5.516 1.00 91.19 94 LEU A CA 1
ATOM 752 C C . LEU A 1 94 ? 9.801 -7.092 -6.837 1.00 91.19 94 LEU A C 1
ATOM 754 O O . LEU A 1 94 ? 10.450 -6.089 -7.177 1.00 91.19 94 LEU A O 1
ATOM 758 N N . SER A 1 95 ? 8.797 -7.614 -7.538 1.00 91.12 95 SER A N 1
ATOM 759 C CA . SER A 1 95 ? 8.310 -7.013 -8.769 1.00 91.12 95 SER A CA 1
ATOM 760 C C . SER A 1 95 ? 7.721 -5.628 -8.485 1.00 91.12 95 SER A C 1
ATOM 762 O O . SER A 1 95 ? 7.368 -5.286 -7.351 1.00 91.12 95 SER A O 1
ATOM 764 N N . GLN A 1 96 ? 7.619 -4.795 -9.520 1.00 90.06 96 GLN A N 1
ATOM 765 C CA . GLN A 1 96 ? 6.986 -3.484 -9.380 1.00 90.06 96 GLN A CA 1
ATOM 766 C C . GLN A 1 96 ? 5.519 -3.615 -8.940 1.00 90.06 96 GLN A C 1
ATOM 768 O O . GLN A 1 96 ? 5.073 -2.868 -8.070 1.00 90.06 96 GLN A O 1
ATOM 773 N N . LYS A 1 97 ? 4.817 -4.619 -9.477 1.00 92.56 97 LYS A N 1
ATOM 774 C CA . LYS A 1 97 ? 3.435 -4.943 -9.127 1.00 92.56 97 LYS A CA 1
ATOM 775 C C . LYS A 1 97 ? 3.286 -5.254 -7.636 1.00 92.56 97 LYS A C 1
ATOM 777 O O . LYS A 1 97 ? 2.426 -4.670 -6.987 1.00 92.56 97 LYS A O 1
ATOM 782 N N . ASP A 1 98 ? 4.174 -6.068 -7.062 1.00 94.88 98 ASP A N 1
ATOM 783 C CA . ASP A 1 98 ? 4.112 -6.404 -5.629 1.00 94.88 98 ASP A CA 1
ATOM 784 C C . ASP A 1 98 ? 4.302 -5.169 -4.741 1.00 94.88 98 ASP A C 1
ATOM 786 O O . ASP A 1 98 ? 3.674 -5.044 -3.691 1.00 94.88 98 ASP A O 1
ATOM 790 N N . LYS A 1 99 ? 5.161 -4.223 -5.149 1.00 95.56 99 LYS A N 1
ATOM 791 C CA . LYS A 1 99 ? 5.326 -2.958 -4.417 1.00 95.56 99 LYS A CA 1
ATOM 792 C C . LYS A 1 99 ? 4.075 -2.089 -4.491 1.00 95.56 99 LYS A C 1
ATOM 794 O O . LYS A 1 99 ? 3.722 -1.449 -3.502 1.00 95.56 99 LYS A O 1
ATOM 799 N N . GLU A 1 100 ? 3.428 -2.038 -5.650 1.00 95.50 100 GLU A N 1
ATOM 800 C CA . GLU A 1 100 ? 2.177 -1.303 -5.847 1.00 95.50 100 GLU A CA 1
ATOM 801 C C . GLU A 1 100 ? 1.043 -1.911 -5.021 1.00 95.50 100 GLU A C 1
ATOM 803 O O . GLU A 1 100 ? 0.356 -1.181 -4.303 1.00 95.50 100 GLU A O 1
ATOM 808 N N . GLU A 1 101 ? 0.923 -3.239 -5.011 1.00 95.94 101 GLU A N 1
ATOM 809 C CA . GLU A 1 101 ? -0.004 -3.969 -4.143 1.00 95.94 101 GLU A CA 1
ATOM 810 C C . GLU A 1 101 ? 0.302 -3.734 -2.657 1.00 95.94 101 GLU A C 1
ATOM 812 O O . GLU A 1 101 ? -0.615 -3.493 -1.867 1.00 95.94 101 GLU A O 1
ATOM 817 N N . ALA A 1 102 ? 1.582 -3.710 -2.267 1.00 96.38 102 ALA A N 1
ATOM 818 C CA . ALA A 1 102 ? 1.999 -3.398 -0.901 1.00 96.38 102 ALA A CA 1
ATOM 819 C C . ALA A 1 102 ? 1.520 -2.008 -0.462 1.00 96.38 102 ALA A C 1
ATOM 821 O O . ALA A 1 102 ? 0.981 -1.839 0.634 1.00 96.38 102 ALA A O 1
ATOM 822 N N . VAL A 1 103 ? 1.710 -1.002 -1.317 1.00 97.25 103 VAL A N 1
ATOM 823 C CA . VAL A 1 103 ? 1.293 0.375 -1.037 1.00 97.25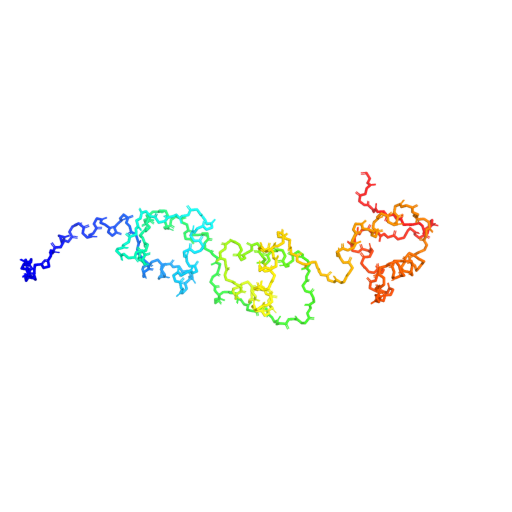 103 VAL A CA 1
ATOM 824 C C . VAL A 1 103 ? -0.231 0.491 -1.019 1.00 97.25 103 VAL A C 1
ATOM 826 O O . VAL A 1 103 ? -0.777 1.124 -0.112 1.00 97.25 103 VAL A O 1
ATOM 829 N N . ALA A 1 104 ? -0.931 -0.163 -1.948 1.00 95.12 104 ALA A N 1
ATOM 830 C CA . ALA A 1 104 ? -2.391 -0.213 -1.963 1.00 95.12 104 ALA A CA 1
ATOM 831 C C . ALA A 1 104 ? -2.952 -0.834 -0.670 1.00 95.12 104 ALA A C 1
ATOM 833 O O . ALA A 1 104 ? -3.866 -0.271 -0.066 1.00 95.12 104 ALA A O 1
ATOM 834 N N . ALA A 1 105 ? -2.345 -1.921 -0.188 1.00 93.88 105 ALA A N 1
ATOM 835 C CA . ALA A 1 105 ? -2.696 -2.568 1.073 1.00 93.88 105 ALA A CA 1
ATOM 836 C C . ALA A 1 105 ? -2.475 -1.647 2.289 1.00 93.88 105 ALA A C 1
ATOM 838 O O . ALA A 1 105 ? -3.312 -1.579 3.192 1.00 93.88 105 ALA A O 1
ATOM 839 N N . VAL A 1 106 ? -1.380 -0.879 2.318 1.00 95.12 106 VAL A N 1
ATOM 840 C CA . VAL A 1 106 ? -1.169 0.119 3.383 1.00 95.12 106 VAL A CA 1
ATOM 841 C C . VAL A 1 106 ? -2.238 1.218 3.329 1.00 95.12 106 VAL A C 1
ATOM 843 O O . VAL A 1 106 ? -2.785 1.595 4.371 1.00 95.12 106 VAL A O 1
ATOM 846 N N . LYS A 1 107 ? -2.599 1.697 2.131 1.00 93.31 107 LYS A N 1
ATOM 847 C CA . LYS A 1 107 ? -3.673 2.692 1.950 1.00 93.31 107 LYS A CA 1
ATOM 848 C C . LYS A 1 107 ? -5.047 2.158 2.348 1.00 93.31 107 LYS A C 1
ATOM 850 O O . LYS A 1 107 ? -5.854 2.922 2.875 1.00 93.31 107 LYS A O 1
ATOM 855 N N . SER A 1 108 ? -5.296 0.861 2.173 1.00 87.56 108 SER A N 1
ATOM 856 C CA . SER A 1 108 ? -6.513 0.200 2.654 1.00 87.56 108 SER A CA 1
ATOM 857 C C . SER A 1 108 ? -6.521 -0.020 4.173 1.00 87.56 108 SER A C 1
ATOM 859 O O . SER A 1 108 ? -7.441 -0.638 4.703 1.00 87.56 108 SER A O 1
ATOM 861 N N . GLY A 1 109 ? -5.520 0.487 4.896 1.00 87.44 109 GLY A N 1
ATOM 862 C CA . GLY A 1 109 ? -5.487 0.527 6.354 1.00 87.44 109 GLY A CA 1
ATOM 863 C C . GLY A 1 109 ? -4.635 -0.554 7.011 1.00 87.44 109 GLY A C 1
ATOM 864 O O . GLY A 1 109 ? -4.491 -0.524 8.234 1.00 87.44 109 GLY A O 1
ATOM 865 N N . LEU A 1 110 ? -4.017 -1.457 6.241 1.00 90.50 110 LEU A N 1
ATOM 866 C CA . LEU A 1 110 ? -3.045 -2.392 6.802 1.00 90.50 110 LEU A CA 1
ATOM 867 C C . LEU A 1 110 ? -1.797 -1.655 7.286 1.00 90.50 110 LEU A C 1
ATOM 869 O O . LEU A 1 110 ? -1.381 -0.632 6.738 1.00 90.50 110 LEU A O 1
ATOM 873 N N . THR A 1 111 ? -1.160 -2.185 8.329 1.00 91.69 111 THR A N 1
ATOM 874 C CA . THR A 1 111 ? 0.123 -1.626 8.758 1.00 91.69 111 THR A CA 1
ATOM 875 C C . THR A 1 111 ? 1.245 -2.099 7.836 1.00 91.69 111 THR A C 1
ATOM 877 O O . THR A 1 111 ? 1.196 -3.230 7.341 1.00 91.69 111 THR A O 1
ATOM 880 N N . PRO A 1 112 ? 2.313 -1.297 7.661 1.00 95.62 112 PRO A N 1
ATOM 881 C CA . PRO A 1 112 ? 3.499 -1.736 6.931 1.00 95.62 112 PRO A CA 1
ATOM 882 C C . PRO A 1 112 ? 4.066 -3.062 7.447 1.00 95.62 112 PRO A C 1
ATOM 884 O O . PRO A 1 112 ? 4.594 -3.838 6.663 1.00 95.62 112 PRO A O 1
ATOM 887 N N . HIS A 1 113 ? 3.921 -3.353 8.745 1.00 92.75 113 HIS A N 1
ATOM 888 C CA . HIS A 1 113 ? 4.350 -4.619 9.338 1.00 92.75 113 HIS A CA 1
ATOM 889 C C . HIS A 1 113 ? 3.549 -5.818 8.810 1.00 92.75 113 HIS A C 1
ATOM 891 O O . HIS A 1 113 ? 4.147 -6.810 8.402 1.00 92.75 113 HIS A O 1
ATOM 897 N N . HIS A 1 114 ? 2.215 -5.717 8.762 1.00 90.69 114 HIS A N 1
ATOM 898 C CA . HIS A 1 114 ? 1.358 -6.778 8.218 1.00 90.69 114 HIS A CA 1
ATOM 899 C C . HIS A 1 114 ? 1.693 -7.075 6.756 1.00 90.69 114 HIS A C 1
ATOM 901 O O . HIS A 1 114 ? 1.843 -8.229 6.361 1.00 90.69 114 HIS A O 1
ATOM 907 N N . VAL A 1 115 ? 1.834 -6.018 5.956 1.00 94.06 115 VAL A N 1
ATOM 908 C CA . VAL A 1 115 ? 2.157 -6.131 4.530 1.00 94.06 115 VAL A CA 1
ATOM 909 C C . VAL A 1 115 ? 3.552 -6.730 4.333 1.00 94.06 115 VAL A C 1
ATOM 911 O O . VAL A 1 115 ? 3.738 -7.622 3.511 1.00 94.06 115 VAL A O 1
ATOM 914 N N . ALA A 1 116 ? 4.526 -6.300 5.133 1.00 93.50 116 ALA A N 1
ATOM 915 C CA . ALA A 1 116 ? 5.896 -6.783 5.050 1.00 93.50 116 ALA A CA 1
ATOM 916 C C . ALA A 1 116 ? 6.037 -8.268 5.402 1.00 93.50 116 ALA A C 1
ATOM 918 O O . ALA A 1 116 ? 6.779 -8.976 4.727 1.00 93.50 116 ALA A O 1
ATOM 919 N N . GLN A 1 117 ? 5.297 -8.754 6.403 1.00 91.06 117 GLN A N 1
ATOM 920 C CA . GLN A 1 117 ? 5.283 -10.175 6.760 1.00 91.06 117 GLN A CA 1
ATOM 921 C C . GLN A 1 117 ? 4.698 -11.045 5.640 1.00 91.06 117 GLN A C 1
ATOM 923 O O . GLN A 1 117 ? 5.241 -12.112 5.363 1.00 91.06 117 GLN A O 1
ATOM 928 N N . ARG A 1 118 ? 3.648 -10.567 4.956 1.00 90.94 118 ARG A N 1
ATOM 929 C CA . ARG A 1 118 ? 3.052 -11.258 3.797 1.00 90.94 118 ARG A CA 1
ATOM 930 C C . ARG A 1 118 ? 4.006 -11.338 2.606 1.00 90.94 118 ARG A C 1
ATOM 932 O O . ARG A 1 118 ? 4.066 -12.368 1.952 1.00 90.94 118 ARG A O 1
ATOM 939 N N . LEU A 1 119 ? 4.753 -10.265 2.348 1.00 92.12 119 LEU A N 1
ATOM 940 C CA . LEU A 1 119 ? 5.680 -10.170 1.214 1.00 92.12 119 LEU A CA 1
ATOM 941 C C . LEU A 1 119 ? 7.104 -10.658 1.526 1.00 92.12 119 LEU A C 1
ATOM 943 O O . LEU A 1 119 ? 7.971 -10.599 0.660 1.00 92.12 119 LEU A O 1
ATOM 947 N N . GLY A 1 120 ? 7.385 -11.080 2.761 1.00 91.62 120 GLY A N 1
ATOM 948 C CA . GLY A 1 120 ? 8.727 -11.508 3.164 1.00 91.62 120 GLY A CA 1
ATOM 949 C C . GLY A 1 120 ? 9.778 -10.387 3.165 1.00 91.62 120 GLY A C 1
ATOM 950 O O . GLY A 1 120 ? 10.967 -10.664 3.020 1.00 91.62 120 GLY A O 1
ATOM 951 N N . VAL A 1 121 ? 9.379 -9.123 3.351 1.00 93.06 121 VAL A N 1
ATOM 952 C CA . VAL A 1 121 ? 10.290 -7.959 3.363 1.00 93.06 121 VAL A CA 1
ATOM 953 C C . VAL A 1 121 ? 10.393 -7.292 4.729 1.00 93.06 121 VAL A C 1
ATOM 955 O O . VAL A 1 121 ? 9.655 -7.587 5.663 1.00 93.06 121 VAL A O 1
ATOM 958 N N . HIS A 1 122 ? 11.342 -6.367 4.874 1.00 93.94 122 HIS A N 1
ATOM 959 C CA . HIS A 1 122 ? 11.454 -5.555 6.080 1.00 93.94 122 HIS A CA 1
ATOM 960 C C . HIS A 1 122 ? 10.375 -4.458 6.108 1.00 93.94 122 HIS A C 1
ATOM 962 O O . HIS A 1 122 ? 10.199 -3.727 5.134 1.00 93.94 122 HIS A O 1
ATOM 968 N N . HIS A 1 123 ? 9.696 -4.274 7.242 1.00 95.00 123 HIS A N 1
ATOM 969 C CA . HIS A 1 123 ? 8.598 -3.306 7.386 1.00 95.00 123 HIS A CA 1
ATOM 970 C C . HIS A 1 123 ? 9.005 -1.853 7.083 1.00 95.00 123 HIS A C 1
ATOM 972 O O . HIS A 1 123 ? 8.230 -1.121 6.470 1.00 95.00 123 HIS A O 1
ATOM 978 N N . CYS A 1 124 ? 10.233 -1.437 7.427 1.00 96.44 124 CYS A N 1
ATOM 979 C CA . CYS A 1 124 ? 10.748 -0.111 7.047 1.00 96.44 124 CYS A CA 1
ATOM 980 C C . CYS A 1 124 ? 10.788 0.106 5.530 1.00 96.44 124 CYS A C 1
ATOM 982 O O . CYS A 1 124 ? 10.648 1.238 5.076 1.00 96.44 124 CYS A O 1
ATOM 984 N N . THR A 1 125 ? 10.985 -0.952 4.742 1.00 95.31 125 THR A N 1
ATOM 985 C CA . THR A 1 125 ? 10.993 -0.862 3.279 1.00 95.31 125 THR A CA 1
ATOM 986 C C . THR A 1 125 ? 9.593 -0.545 2.759 1.00 95.31 125 THR A C 1
ATOM 988 O O . THR A 1 125 ? 9.435 0.391 1.981 1.00 95.31 125 THR A O 1
ATOM 991 N N . VAL A 1 126 ? 8.572 -1.241 3.266 1.00 96.75 126 VAL A N 1
ATOM 992 C CA . VAL A 1 126 ? 7.166 -0.963 2.928 1.00 96.75 126 VAL A CA 1
ATOM 993 C C . VAL A 1 126 ? 6.760 0.442 3.381 1.00 96.75 126 VAL A C 1
ATOM 995 O O . VAL A 1 126 ? 6.121 1.171 2.628 1.00 96.75 126 VAL A O 1
ATOM 998 N N . ALA A 1 127 ? 7.179 0.860 4.579 1.00 96.94 127 ALA A N 1
ATOM 999 C CA . ALA A 1 127 ? 6.911 2.207 5.082 1.00 96.94 127 ALA A CA 1
ATOM 1000 C C . ALA A 1 127 ? 7.535 3.297 4.193 1.00 96.94 127 ALA A C 1
ATOM 1002 O O . ALA A 1 127 ? 6.893 4.312 3.934 1.00 96.94 127 ALA A O 1
ATOM 1003 N N . LYS A 1 128 ? 8.757 3.076 3.684 1.00 96.81 128 LYS A N 1
ATOM 1004 C CA . LYS A 1 128 ? 9.393 3.980 2.714 1.00 96.81 128 LYS A CA 1
ATOM 1005 C C . LYS A 1 128 ? 8.596 4.068 1.415 1.00 96.81 128 LYS A C 1
ATOM 1007 O O . LYS A 1 128 ? 8.364 5.177 0.957 1.00 96.81 128 LYS A O 1
ATOM 1012 N N . TRP A 1 129 ? 8.138 2.944 0.858 1.00 96.81 129 TRP A N 1
ATOM 1013 C CA . TRP A 1 129 ? 7.317 2.966 -0.360 1.00 96.81 129 TRP A CA 1
ATOM 1014 C C . TRP A 1 129 ? 5.995 3.700 -0.158 1.00 96.81 129 TRP A C 1
ATOM 1016 O O . TRP A 1 129 ? 5.613 4.497 -1.007 1.00 96.81 129 TRP A O 1
ATOM 1026 N N . ALA A 1 130 ? 5.318 3.465 0.969 1.00 97.06 130 ALA A N 1
ATOM 1027 C CA . ALA A 1 130 ? 4.076 4.160 1.292 1.00 97.06 130 ALA A CA 1
ATOM 1028 C C . ALA A 1 130 ? 4.299 5.675 1.425 1.00 97.06 130 ALA A C 1
ATOM 1030 O O . ALA A 1 130 ? 3.542 6.448 0.848 1.00 97.06 130 ALA A O 1
ATOM 1031 N N . LYS A 1 131 ? 5.374 6.094 2.106 1.00 96.62 131 LYS A N 1
ATOM 1032 C CA . LYS A 1 131 ? 5.737 7.510 2.244 1.00 96.62 131 LYS A CA 1
ATOM 1033 C C . LYS A 1 131 ? 6.090 8.157 0.898 1.00 96.62 131 LYS A C 1
ATOM 1035 O O . LYS A 1 131 ? 5.566 9.216 0.582 1.00 96.62 131 LYS A O 1
ATOM 1040 N N . GLU A 1 132 ? 6.932 7.513 0.085 1.00 94.19 132 GLU A N 1
ATOM 1041 C CA . GLU A 1 132 ? 7.274 8.004 -1.262 1.00 94.19 132 GLU A CA 1
ATOM 1042 C C . GLU A 1 132 ? 6.017 8.134 -2.141 1.00 94.19 132 GLU A C 1
ATOM 1044 O O . GLU A 1 132 ? 5.884 9.094 -2.902 1.00 94.19 132 GLU A O 1
ATOM 1049 N N . PHE A 1 133 ? 5.070 7.201 -2.016 1.00 96.06 133 PHE A N 1
ATOM 1050 C CA . PHE A 1 133 ? 3.792 7.275 -2.715 1.00 96.06 133 PHE A CA 1
ATOM 1051 C C . PHE A 1 133 ? 2.909 8.423 -2.206 1.00 96.06 133 PHE A C 1
ATOM 1053 O O . PHE A 1 133 ? 2.262 9.080 -3.014 1.00 96.06 133 PHE A O 1
ATOM 1060 N N . GLU A 1 134 ? 2.863 8.687 -0.898 1.00 95.06 134 GLU A N 1
ATOM 1061 C CA . GLU A 1 134 ? 2.135 9.839 -0.342 1.00 95.06 134 GLU A CA 1
ATOM 1062 C C . GLU A 1 134 ? 2.710 11.174 -0.842 1.00 95.06 134 GLU A C 1
ATOM 1064 O O . GLU A 1 134 ? 1.949 12.093 -1.135 1.00 95.06 134 GLU A O 1
ATOM 1069 N N . GLU A 1 135 ? 4.034 11.265 -0.993 1.00 95.69 135 GLU A N 1
ATOM 1070 C CA . GLU A 1 135 ? 4.724 12.474 -1.463 1.00 95.69 135 GLU A CA 1
ATOM 1071 C C . GLU A 1 135 ? 4.605 12.683 -2.983 1.00 95.69 135 GLU A C 1
ATOM 1073 O O . GLU A 1 135 ? 4.428 13.810 -3.442 1.00 95.69 135 GLU A O 1
ATOM 1078 N N . THR A 1 136 ? 4.709 11.614 -3.779 1.00 92.56 136 THR A N 1
ATOM 1079 C CA . THR A 1 136 ? 4.821 11.710 -5.251 1.00 92.56 136 THR A CA 1
ATOM 1080 C C . THR A 1 136 ? 3.585 11.233 -6.013 1.00 92.56 136 THR A C 1
ATOM 1082 O O . THR A 1 136 ? 3.486 11.429 -7.226 1.00 92.56 136 THR A O 1
ATOM 1085 N N . GLY A 1 137 ? 2.657 10.551 -5.340 1.00 93.81 137 GLY A N 1
ATOM 1086 C CA . GLY A 1 137 ? 1.527 9.856 -5.957 1.00 93.81 137 GLY A CA 1
ATOM 1087 C C . GLY A 1 137 ? 1.909 8.596 -6.743 1.00 93.81 137 GLY A C 1
ATOM 1088 O O . GLY A 1 137 ? 1.050 8.028 -7.420 1.00 93.81 137 GLY A O 1
ATOM 1089 N N . ARG A 1 138 ? 3.179 8.159 -6.711 1.00 90.00 138 ARG A N 1
ATOM 1090 C CA . ARG A 1 138 ? 3.679 7.005 -7.476 1.00 90.00 138 ARG A CA 1
ATOM 1091 C C . ARG A 1 138 ? 4.616 6.141 -6.639 1.00 90.00 138 ARG A C 1
ATOM 1093 O O . ARG A 1 138 ? 5.365 6.632 -5.802 1.00 90.00 138 ARG A O 1
ATOM 1100 N N . VAL A 1 139 ? 4.599 4.831 -6.879 1.00 91.31 139 VAL A N 1
ATOM 1101 C CA . VAL A 1 139 ? 5.556 3.914 -6.249 1.00 91.31 139 VAL A CA 1
ATOM 1102 C C . VAL A 1 139 ? 6.867 3.994 -7.011 1.00 91.31 139 VAL A C 1
ATOM 1104 O O . VAL A 1 139 ? 6.887 3.826 -8.231 1.00 91.31 139 VAL A O 1
ATOM 1107 N N . ARG A 1 140 ? 7.974 4.237 -6.301 1.00 86.75 140 ARG A N 1
ATOM 1108 C CA . ARG A 1 140 ? 9.292 4.331 -6.925 1.00 86.75 140 ARG A CA 1
ATOM 1109 C C . ARG A 1 140 ? 9.596 3.058 -7.714 1.00 86.75 140 ARG A C 1
ATOM 1111 O O . ARG A 1 140 ? 9.626 1.969 -7.122 1.00 86.75 140 ARG A O 1
ATOM 1118 N N . PRO A 1 141 ? 9.870 3.183 -9.019 1.00 85.62 141 PRO A N 1
ATOM 1119 C CA . PRO A 1 141 ? 9.974 2.012 -9.848 1.00 85.62 141 PRO A CA 1
ATOM 1120 C C . PRO A 1 141 ? 11.235 1.203 -9.522 1.00 85.62 141 PRO A C 1
ATOM 1122 O O . PRO A 1 141 ? 12.237 1.733 -9.022 1.00 85.62 141 PRO A O 1
ATOM 1125 N N . VAL A 1 142 ? 11.184 -0.109 -9.750 1.00 85.06 142 VAL A N 1
ATOM 1126 C CA . VAL A 1 142 ? 12.334 -0.994 -9.532 1.00 85.06 142 VAL A CA 1
ATOM 1127 C C . VAL A 1 142 ? 13.442 -0.654 -10.540 1.00 85.06 142 VAL A C 1
ATOM 1129 O O . VAL A 1 142 ? 13.274 -0.777 -11.744 1.00 85.06 142 VAL A O 1
ATOM 1132 N N . GLY A 1 143 ? 14.617 -0.263 -10.042 1.00 86.38 143 GLY A N 1
ATOM 1133 C CA . GLY A 1 143 ? 15.823 -0.108 -10.861 1.00 86.38 143 GLY A CA 1
ATOM 1134 C C . GLY A 1 143 ? 16.124 1.321 -11.325 1.00 86.38 143 GLY A C 1
ATOM 1135 O O . GLY A 1 143 ? 15.311 2.235 -11.236 1.00 86.38 143 GLY A O 1
ATOM 1136 N N . LYS A 1 144 ? 17.362 1.525 -11.796 1.00 90.00 144 LYS A N 1
ATOM 1137 C CA . LYS A 1 144 ? 17.884 2.848 -12.195 1.00 90.00 144 LYS A CA 1
ATOM 1138 C C . LYS A 1 144 ? 17.264 3.382 -13.492 1.00 90.00 144 LYS A C 1
ATOM 1140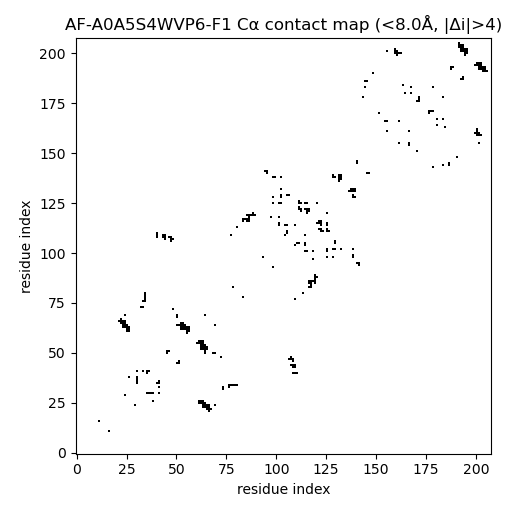 O O . LYS A 1 144 ? 17.248 4.590 -13.692 1.00 90.00 144 LYS A O 1
ATOM 1145 N N . LEU A 1 145 ? 16.806 2.489 -14.370 1.00 93.31 145 LEU A N 1
ATOM 1146 C CA . LEU A 1 145 ? 16.329 2.830 -15.714 1.00 93.31 145 LEU A CA 1
ATOM 1147 C C . LEU A 1 145 ? 14.838 3.138 -15.774 1.00 93.31 145 LEU A C 1
ATOM 1149 O O . LEU A 1 145 ? 14.405 3.833 -16.682 1.00 93.31 145 LEU A O 1
ATOM 1153 N N . ALA A 1 146 ? 14.059 2.671 -14.805 1.00 89.94 146 ALA A N 1
ATOM 1154 C CA . ALA A 1 146 ? 12.614 2.777 -14.873 1.00 89.94 146 ALA A CA 1
ATOM 1155 C C . ALA A 1 146 ? 12.057 4.218 -14.920 1.00 89.94 146 ALA A C 1
ATOM 1157 O O . ALA A 1 146 ? 11.113 4.444 -15.676 1.00 89.94 146 ALA A O 1
ATOM 1158 N N . PRO A 1 147 ? 12.657 5.230 -14.257 1.00 91.94 147 PRO A N 1
ATOM 1159 C CA . PRO A 1 147 ? 12.275 6.632 -14.472 1.00 91.94 147 PRO A CA 1
ATOM 1160 C C . PRO A 1 147 ? 12.466 7.120 -15.919 1.00 91.94 147 PRO A C 1
ATOM 1162 O O . PRO A 1 147 ? 11.847 8.096 -16.328 1.00 91.94 147 PRO A O 1
ATOM 1165 N N . TRP A 1 148 ? 13.308 6.437 -16.695 1.00 95.00 148 TRP A N 1
ATOM 1166 C CA . TRP A 1 148 ? 13.672 6.780 -18.067 1.00 95.00 148 TRP A CA 1
ATOM 1167 C C . TRP A 1 148 ? 12.926 5.950 -19.113 1.00 95.00 148 TRP A C 1
ATOM 1169 O O . TRP A 1 148 ? 13.241 6.059 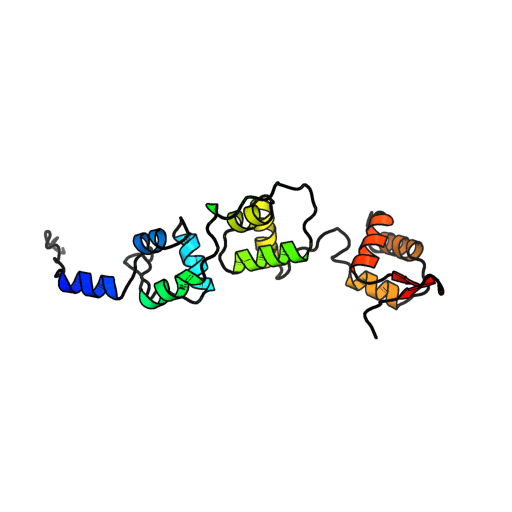-20.296 1.00 95.00 148 TRP A O 1
ATOM 1179 N N . ALA A 1 149 ? 11.939 5.140 -18.707 1.00 92.81 149 ALA A N 1
ATOM 1180 C CA . ALA A 1 149 ? 11.197 4.254 -19.604 1.00 92.81 149 ALA A CA 1
ATOM 1181 C C . ALA A 1 149 ? 10.674 4.998 -20.842 1.00 92.81 149 ALA A C 1
ATOM 1183 O O . ALA A 1 149 ? 10.991 4.620 -21.963 1.00 92.81 149 ALA A O 1
ATOM 1184 N N . ALA A 1 150 ? 9.956 6.109 -20.646 1.00 92.75 150 ALA A N 1
ATOM 1185 C CA . ALA A 1 150 ? 9.383 6.892 -21.741 1.00 92.75 150 ALA A CA 1
ATOM 1186 C C . ALA A 1 150 ? 10.450 7.478 -22.685 1.00 92.75 150 ALA A C 1
ATOM 1188 O O . ALA A 1 150 ? 10.278 7.451 -23.900 1.00 92.75 150 ALA A O 1
ATOM 1189 N N . ALA A 1 151 ? 11.571 7.961 -22.140 1.00 95.44 151 ALA A N 1
ATOM 1190 C CA . ALA A 1 151 ? 12.672 8.491 -22.943 1.00 95.44 151 ALA A CA 1
ATOM 1191 C C . ALA A 1 151 ? 13.345 7.391 -23.778 1.00 95.44 151 ALA A C 1
ATOM 1193 O O . ALA A 1 151 ? 13.666 7.608 -24.944 1.00 95.44 151 ALA A O 1
ATOM 1194 N N . ILE A 1 152 ? 13.517 6.197 -23.202 1.00 95.38 152 ILE A N 1
ATOM 1195 C CA . ILE A 1 152 ? 14.060 5.032 -23.908 1.00 95.38 152 ILE A CA 1
ATOM 1196 C C . ILE A 1 152 ? 13.105 4.600 -25.028 1.00 95.38 152 ILE A C 1
ATOM 1198 O O . ILE A 1 152 ? 13.567 4.399 -26.147 1.00 95.38 152 ILE A O 1
ATOM 1202 N N . VAL A 1 153 ? 11.792 4.537 -24.772 1.00 95.31 153 VAL A N 1
ATOM 1203 C CA . VAL A 1 153 ? 10.777 4.247 -25.804 1.00 95.31 153 VAL A CA 1
ATOM 1204 C C . VAL A 1 153 ? 10.871 5.242 -26.960 1.00 95.31 153 VAL A C 1
ATOM 1206 O O . VAL A 1 153 ? 10.998 4.820 -28.105 1.00 95.31 153 VAL A O 1
ATOM 1209 N N . ALA A 1 154 ? 10.909 6.544 -26.668 1.00 95.38 154 ALA A N 1
ATOM 1210 C CA . ALA A 1 154 ? 11.031 7.578 -27.695 1.00 95.38 154 ALA A CA 1
ATOM 1211 C C . ALA A 1 154 ? 12.334 7.451 -28.509 1.00 95.38 154 ALA A C 1
ATOM 1213 O O . ALA A 1 154 ? 12.329 7.644 -29.722 1.00 95.38 154 ALA A O 1
ATOM 1214 N N . MET A 1 155 ? 13.454 7.086 -27.869 1.00 95.69 155 MET A N 1
ATOM 1215 C CA . MET A 1 155 ? 14.721 6.835 -28.569 1.00 95.69 155 MET A CA 1
ATOM 1216 C C . MET A 1 155 ? 14.664 5.620 -29.503 1.00 95.69 155 MET A C 1
ATOM 1218 O O . MET A 1 155 ? 15.350 5.638 -30.525 1.00 95.69 155 MET A O 1
ATOM 1222 N N . ILE A 1 156 ? 13.902 4.578 -29.147 1.00 95.50 156 ILE A N 1
ATOM 1223 C CA . ILE A 1 156 ? 13.710 3.385 -29.986 1.00 95.50 156 ILE A CA 1
ATOM 1224 C C . ILE A 1 156 ? 12.768 3.708 -31.149 1.00 95.50 156 ILE A C 1
ATOM 1226 O O . ILE A 1 156 ? 13.085 3.384 -32.286 1.00 95.50 156 ILE A O 1
ATOM 1230 N N . GLU A 1 157 ? 11.641 4.375 -30.887 1.00 93.81 157 GLU A N 1
ATOM 1231 C CA . GLU A 1 157 ? 10.661 4.740 -31.921 1.00 93.81 157 GLU A CA 1
ATOM 1232 C C . GLU A 1 157 ? 11.245 5.723 -32.951 1.00 93.81 157 GLU A C 1
ATOM 1234 O O . GLU A 1 157 ? 10.915 5.639 -34.131 1.00 93.81 157 GLU A O 1
ATOM 1239 N N . ALA A 1 158 ? 12.159 6.608 -32.538 1.00 95.56 158 ALA A N 1
ATOM 1240 C CA . ALA A 1 158 ? 12.848 7.528 -33.444 1.00 95.56 158 ALA A CA 1
ATOM 1241 C C . ALA A 1 158 ? 13.868 6.842 -34.375 1.00 95.56 158 ALA A C 1
ATOM 1243 O O . ALA A 1 158 ? 14.194 7.391 -35.425 1.00 95.56 158 ALA A O 1
ATOM 1244 N N . ASP A 1 159 ? 14.415 5.685 -33.986 1.00 94.88 159 ASP A N 1
ATOM 1245 C CA . ASP A 1 159 ? 15.382 4.930 -34.794 1.00 94.88 159 ASP A CA 1
ATOM 1246 C C . ASP A 1 159 ? 15.306 3.416 -34.490 1.00 94.88 159 ASP A C 1
ATOM 1248 O O . ASP A 1 159 ? 16.164 2.877 -33.776 1.00 94.88 159 ASP A O 1
ATOM 1252 N N . PRO A 1 160 ? 14.289 2.709 -35.027 1.00 91.62 160 PRO A N 1
ATOM 1253 C CA . PRO A 1 160 ? 14.058 1.289 -34.733 1.00 91.62 160 PRO A CA 1
ATOM 1254 C C . PRO A 1 160 ? 15.159 0.356 -35.256 1.00 91.62 160 PRO A C 1
ATOM 1256 O O . PRO A 1 160 ? 15.280 -0.782 -34.795 1.00 91.62 160 PRO A O 1
ATOM 1259 N N . ALA A 1 161 ? 15.956 0.830 -36.221 1.00 88.50 161 ALA A N 1
ATOM 1260 C CA . ALA A 1 161 ? 17.064 0.092 -36.824 1.00 88.50 161 ALA A CA 1
ATOM 1261 C C . ALA A 1 161 ? 18.350 0.141 -35.998 1.00 88.50 161 ALA A C 1
ATOM 1263 O O . ALA A 1 161 ? 19.281 -0.640 -36.230 1.00 88.50 161 ALA A O 1
ATOM 1264 N N . ARG A 1 162 ? 18.419 1.035 -35.008 1.00 90.94 162 ARG A N 1
ATOM 1265 C CA . ARG A 1 162 ? 19.589 1.158 -34.148 1.00 90.94 162 ARG A CA 1
ATOM 1266 C C . ARG A 1 162 ? 19.813 -0.120 -33.344 1.00 90.94 162 ARG A C 1
ATOM 1268 O O . ARG A 1 162 ? 18.893 -0.698 -32.778 1.00 90.94 162 ARG A O 1
ATOM 1275 N N . SER A 1 163 ? 21.071 -0.541 -33.220 1.00 93.56 163 SER A N 1
ATOM 1276 C CA . SER A 1 163 ? 21.410 -1.668 -32.349 1.00 93.56 163 SER A CA 1
ATOM 1277 C C . SER A 1 163 ? 21.198 -1.319 -30.869 1.00 93.56 163 SER A C 1
ATOM 1279 O O . SER A 1 163 ? 21.435 -0.186 -30.441 1.00 93.56 163 SER A O 1
ATOM 1281 N N . ALA A 1 164 ? 20.824 -2.318 -30.061 1.00 93.31 164 ALA A N 1
ATOM 1282 C CA . ALA A 1 164 ? 20.667 -2.180 -28.608 1.00 93.31 164 ALA A CA 1
ATOM 1283 C C . ALA A 1 164 ? 21.898 -1.542 -27.944 1.00 93.31 164 ALA A C 1
ATOM 1285 O O . ALA A 1 164 ? 21.779 -0.663 -27.094 1.00 93.31 164 ALA A O 1
ATOM 1286 N N . HIS A 1 165 ? 23.096 -1.959 -28.366 1.00 95.50 165 HIS A N 1
ATOM 1287 C CA . HIS A 1 165 ? 24.361 -1.459 -27.835 1.00 95.50 165 HIS A CA 1
ATOM 1288 C C . HIS A 1 165 ? 24.605 0.015 -28.190 1.00 95.50 165 HIS A C 1
ATOM 1290 O O . HIS A 1 165 ? 25.038 0.792 -27.339 1.00 95.50 165 HIS A O 1
ATOM 1296 N N . ALA A 1 166 ? 24.303 0.433 -29.425 1.00 95.75 166 ALA A N 1
ATOM 1297 C CA . ALA A 1 166 ? 24.432 1.834 -29.823 1.00 95.75 166 ALA A CA 1
ATOM 1298 C C . ALA A 1 166 ? 23.436 2.728 -29.068 1.00 95.75 166 ALA A C 1
ATOM 1300 O O . ALA A 1 166 ? 23.801 3.815 -28.614 1.00 95.75 166 ALA A O 1
ATOM 1301 N N . LEU A 1 167 ? 22.199 2.252 -28.886 1.00 95.88 167 LEU A N 1
ATOM 1302 C CA . LEU A 1 167 ? 21.175 2.954 -28.114 1.00 95.88 167 LEU A CA 1
ATOM 1303 C C . LEU A 1 167 ? 21.581 3.087 -26.638 1.00 95.88 167 LEU A C 1
ATOM 1305 O O . LEU A 1 167 ? 21.525 4.188 -26.093 1.00 95.88 167 LEU A O 1
ATOM 1309 N N . TRP A 1 168 ? 22.084 2.008 -26.032 1.00 97.19 168 TRP A N 1
ATOM 1310 C CA . TRP A 1 168 ? 22.642 1.996 -24.677 1.00 97.19 168 TRP A CA 1
ATOM 1311 C C . TRP A 1 168 ? 23.792 2.998 -24.495 1.00 97.19 168 TRP A C 1
ATOM 1313 O O . TRP A 1 168 ? 23.769 3.796 -23.556 1.00 97.19 168 TRP A O 1
ATOM 1323 N N . LYS A 1 169 ? 24.782 2.997 -25.401 1.00 97.38 169 LYS A N 1
ATOM 1324 C CA . LYS A 1 169 ? 25.936 3.908 -25.334 1.00 97.38 169 LYS A CA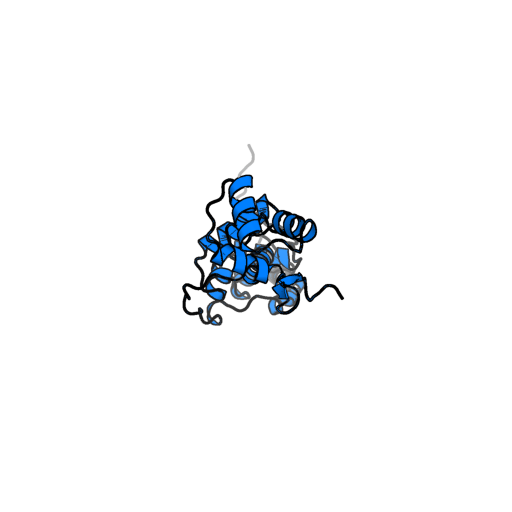 1
ATOM 1325 C C . LYS A 1 169 ? 25.483 5.369 -25.388 1.00 97.38 169 LYS A C 1
ATOM 1327 O O . LYS A 1 169 ? 25.863 6.153 -24.521 1.00 97.38 169 LYS A O 1
ATOM 1332 N N . LYS A 1 170 ? 24.610 5.701 -26.349 1.00 96.38 170 LYS A N 1
ATOM 1333 C CA . LYS A 1 170 ? 24.035 7.046 -26.499 1.00 96.38 170 LYS A CA 1
ATOM 1334 C C . LYS A 1 170 ? 23.221 7.454 -25.267 1.00 96.38 170 LYS A C 1
ATOM 1336 O O . LYS A 1 170 ? 23.321 8.587 -24.813 1.00 96.38 170 LYS A O 1
ATOM 1341 N N . PHE A 1 171 ? 22.435 6.536 -24.704 1.00 96.38 171 PHE A N 1
ATOM 1342 C CA . PHE A 1 171 ? 21.644 6.792 -23.501 1.00 96.38 171 PHE A CA 1
ATOM 1343 C C . PHE A 1 171 ? 22.524 7.118 -22.284 1.00 96.38 171 PHE A C 1
ATOM 1345 O O . PHE A 1 171 ? 22.254 8.094 -21.580 1.00 96.38 171 PHE A O 1
ATOM 1352 N N . ASN A 1 172 ? 23.579 6.332 -22.048 1.00 96.62 172 ASN A N 1
ATOM 1353 C CA . ASN A 1 172 ? 24.523 6.576 -20.956 1.00 96.62 172 ASN A CA 1
ATOM 1354 C C . ASN A 1 172 ? 25.278 7.901 -21.138 1.00 96.62 172 ASN A C 1
ATOM 1356 O O . ASN A 1 172 ? 25.483 8.611 -20.156 1.00 96.62 172 ASN A O 1
ATOM 1360 N N . GLU A 1 173 ? 25.653 8.248 -22.372 1.00 96.69 173 GLU A N 1
ATOM 1361 C CA . GLU A 1 173 ? 26.329 9.507 -22.706 1.00 96.69 173 GLU A CA 1
ATOM 1362 C C . GLU A 1 173 ? 25.437 10.728 -22.437 1.00 96.69 173 GLU A C 1
ATOM 1364 O O . GLU A 1 173 ? 25.841 11.636 -21.711 1.00 96.69 173 GLU A O 1
ATOM 1369 N N . ILE A 1 174 ? 24.198 10.715 -22.942 1.00 96.50 174 ILE A N 1
ATOM 1370 C CA . ILE A 1 174 ? 23.241 11.821 -22.775 1.00 96.50 174 ILE A CA 1
ATOM 1371 C C . ILE A 1 174 ? 22.897 12.038 -21.298 1.00 96.50 174 ILE A C 1
ATOM 1373 O O . ILE A 1 174 ? 22.903 13.169 -20.816 1.00 96.50 174 ILE A O 1
ATOM 1377 N N . ASN A 1 175 ? 22.610 10.958 -20.567 1.00 96.06 175 ASN A N 1
ATOM 1378 C CA . ASN A 1 175 ? 22.118 11.047 -19.190 1.00 96.06 175 ASN A CA 1
ATOM 1379 C C . ASN A 1 175 ? 23.236 10.980 -18.139 1.00 96.06 175 ASN A C 1
ATOM 1381 O O . ASN A 1 175 ? 22.953 11.049 -16.943 1.00 96.06 175 ASN A O 1
ATOM 1385 N N . LYS A 1 176 ? 24.499 10.828 -18.564 1.00 96.12 176 LYS A N 1
ATOM 1386 C CA . LYS A 1 176 ? 25.671 10.635 -17.692 1.00 96.12 176 LYS A CA 1
ATOM 1387 C C . LYS A 1 176 ? 25.469 9.501 -16.674 1.00 96.12 176 LYS A C 1
ATOM 1389 O O . LYS A 1 176 ? 25.864 9.604 -15.513 1.00 96.12 176 LYS A O 1
ATOM 1394 N N . LEU A 1 177 ? 24.825 8.415 -17.106 1.00 94.50 177 LEU A N 1
ATOM 1395 C CA . LEU A 1 177 ? 24.526 7.251 -16.272 1.00 94.50 177 LEU A CA 1
ATOM 1396 C C . LEU A 1 177 ? 25.522 6.118 -16.525 1.00 94.50 177 LEU A C 1
ATOM 1398 O O . LEU A 1 177 ? 25.931 5.858 -17.651 1.00 94.50 177 LEU A O 1
ATOM 1402 N N . THR A 1 178 ? 25.863 5.387 -15.465 1.00 95.38 178 THR A N 1
ATOM 1403 C CA . THR A 1 178 ? 26.655 4.153 -15.534 1.00 95.38 178 THR A CA 1
ATOM 1404 C C . THR A 1 178 ? 25.745 2.948 -15.307 1.00 95.38 178 THR A C 1
ATOM 1406 O O . THR A 1 178 ? 25.549 2.465 -14.186 1.00 95.38 178 THR A O 1
ATOM 1409 N N . VAL A 1 179 ? 25.129 2.475 -16.392 1.00 95.38 179 VAL A N 1
ATOM 1410 C CA . VAL A 1 179 ? 24.311 1.255 -16.388 1.00 95.38 179 VAL A CA 1
ATOM 1411 C C . VAL A 1 179 ? 24.965 0.211 -17.279 1.00 95.38 179 VAL A C 1
ATOM 1413 O O . VAL A 1 179 ? 25.372 0.525 -18.393 1.00 95.38 179 VAL A O 1
ATOM 1416 N N . ALA A 1 180 ? 25.076 -1.027 -16.795 1.00 96.25 180 ALA A N 1
ATOM 1417 C CA . ALA A 1 180 ? 25.589 -2.142 -17.584 1.00 96.25 180 ALA A CA 1
ATOM 1418 C C . ALA A 1 180 ? 24.654 -2.456 -18.764 1.00 96.25 180 ALA A C 1
ATOM 1420 O O . ALA A 1 180 ? 23.431 -2.388 -18.622 1.00 96.25 180 ALA A O 1
ATOM 1421 N N . TYR A 1 181 ? 25.228 -2.845 -19.905 1.00 96.00 181 TYR A N 1
ATOM 1422 C CA . TYR A 1 181 ? 24.466 -3.197 -21.105 1.00 96.00 181 TYR A CA 1
ATOM 1423 C C . TYR A 1 181 ? 23.440 -4.311 -20.845 1.00 96.00 181 TYR A C 1
ATOM 1425 O O . TYR A 1 181 ? 22.303 -4.205 -21.290 1.00 96.00 181 TYR A O 1
ATOM 1433 N N . THR A 1 182 ? 23.793 -5.335 -20.061 1.00 94.25 182 THR A N 1
ATOM 1434 C CA . THR A 1 182 ? 22.885 -6.441 -19.701 1.00 94.25 182 THR A CA 1
ATOM 1435 C C . THR A 1 182 ? 21.638 -5.952 -18.966 1.00 94.25 182 THR A C 1
ATOM 1437 O O . THR A 1 182 ? 20.528 -6.329 -19.324 1.00 94.25 182 THR A O 1
ATOM 1440 N N . THR A 1 183 ? 21.802 -5.051 -17.994 1.00 91.94 183 THR A N 1
ATOM 1441 C CA . THR A 1 183 ? 20.689 -4.415 -17.272 1.00 91.94 183 THR A CA 1
ATOM 1442 C C . THR A 1 183 ? 19.822 -3.576 -18.203 1.00 91.94 183 THR A C 1
ATOM 1444 O O . THR A 1 183 ? 18.602 -3.591 -18.084 1.00 91.94 183 THR A O 1
ATOM 1447 N N . PHE A 1 184 ? 20.442 -2.848 -19.132 1.00 95.06 184 PHE A N 1
ATOM 1448 C CA . PHE A 1 184 ? 19.723 -2.039 -20.111 1.00 95.06 184 PHE A CA 1
ATOM 1449 C C . PHE A 1 184 ? 18.916 -2.900 -21.085 1.00 95.06 184 PHE A C 1
ATOM 1451 O O . PHE A 1 184 ? 17.731 -2.657 -21.276 1.00 95.06 184 PHE A O 1
ATOM 1458 N N . SER A 1 185 ? 19.527 -3.954 -21.623 1.00 93.81 185 SER A N 1
ATOM 1459 C CA . SER A 1 185 ? 18.883 -4.919 -22.516 1.00 93.81 185 SER A CA 1
ATOM 1460 C C . SER A 1 185 ? 17.725 -5.652 -21.832 1.00 93.81 185 SER A C 1
ATOM 1462 O O . SER A 1 185 ? 16.660 -5.792 -22.424 1.00 93.81 185 SER A O 1
ATOM 1464 N N . ALA A 1 186 ? 17.902 -6.088 -20.580 1.00 90.31 186 ALA A N 1
ATOM 1465 C CA . ALA A 1 186 ? 16.832 -6.710 -19.800 1.00 90.31 186 ALA A CA 1
ATOM 1466 C C . ALA A 1 186 ? 15.671 -5.736 -19.548 1.00 90.31 186 ALA A C 1
ATOM 1468 O O . ALA A 1 186 ? 14.512 -6.111 -19.690 1.00 90.31 186 ALA A O 1
ATOM 1469 N N . PHE A 1 187 ? 15.981 -4.472 -19.247 1.00 93.12 187 PHE A N 1
ATOM 1470 C CA . PHE A 1 187 ? 14.963 -3.441 -19.067 1.00 93.12 187 PHE A CA 1
ATOM 1471 C C . PHE A 1 187 ? 14.195 -3.148 -20.363 1.00 93.12 187 PHE A C 1
ATOM 1473 O O . PHE A 1 187 ? 12.986 -2.970 -20.313 1.00 93.12 187 PHE A O 1
ATOM 1480 N N . MET A 1 188 ? 14.858 -3.150 -21.528 1.00 93.81 188 MET A N 1
ATOM 1481 C CA . MET A 1 188 ? 14.177 -3.021 -22.826 1.00 93.81 188 MET A CA 1
ATOM 1482 C C . MET A 1 188 ? 13.163 -4.149 -23.059 1.00 93.81 188 MET A C 1
ATOM 1484 O O . MET A 1 188 ? 12.051 -3.879 -23.510 1.00 93.81 188 MET A O 1
ATOM 1488 N N . ALA A 1 189 ? 13.524 -5.386 -22.709 1.00 91.19 189 ALA A N 1
ATOM 1489 C CA . ALA A 1 189 ? 12.603 -6.518 -22.771 1.00 91.19 189 ALA A CA 1
ATOM 1490 C C . ALA A 1 189 ? 11.418 -6.342 -21.806 1.00 91.19 189 ALA A C 1
ATOM 1492 O O . ALA A 1 189 ? 10.278 -6.584 -22.191 1.00 91.19 189 ALA A O 1
ATOM 1493 N N . GLU A 1 190 ? 11.667 -5.846 -20.588 1.00 88.69 190 GLU A N 1
ATOM 1494 C CA . GLU A 1 190 ? 10.632 -5.563 -19.581 1.00 88.69 190 GLU A CA 1
ATOM 1495 C C . GLU A 1 190 ? 9.603 -4.524 -20.061 1.00 88.69 190 GLU A C 1
ATOM 1497 O O . GLU A 1 190 ? 8.409 -4.687 -19.826 1.00 88.69 190 GLU A O 1
ATOM 1502 N N . ILE A 1 191 ? 10.031 -3.483 -20.787 1.00 92.06 191 ILE A N 1
ATOM 1503 C CA . ILE A 1 191 ? 9.116 -2.478 -21.369 1.00 92.06 191 ILE A CA 1
ATOM 1504 C C . ILE A 1 191 ? 8.454 -2.935 -22.689 1.00 92.06 191 ILE A C 1
ATOM 1506 O O . ILE A 1 191 ? 7.735 -2.155 -23.327 1.00 92.06 191 ILE A O 1
ATOM 1510 N N . GLY A 1 192 ? 8.667 -4.195 -23.082 1.00 91.56 192 GLY A N 1
ATOM 1511 C CA . GLY A 1 192 ? 8.003 -4.856 -24.206 1.00 91.56 192 GLY A CA 1
ATOM 1512 C C . GLY A 1 192 ? 8.729 -4.744 -25.544 1.00 91.56 192 GLY A C 1
ATOM 1513 O O . GLY A 1 192 ? 8.111 -4.972 -26.576 1.00 91.56 192 GLY A O 1
ATOM 1514 N N . PHE A 1 193 ? 10.011 -4.376 -25.575 1.00 93.50 193 PHE A N 1
ATOM 1515 C CA . PHE A 1 193 ? 10.776 -4.345 -26.823 1.00 93.50 193 PHE A CA 1
ATOM 1516 C C . PHE A 1 193 ? 11.618 -5.605 -26.975 1.00 93.50 193 PHE A C 1
ATOM 1518 O O . PHE A 1 193 ? 12.418 -5.946 -26.104 1.00 93.50 193 PHE A O 1
ATOM 1525 N N . SER A 1 194 ? 11.498 -6.258 -28.127 1.00 92.75 194 SER A N 1
ATOM 1526 C CA . SER A 1 194 ? 12.388 -7.348 -28.521 1.00 92.75 194 SER A CA 1
ATOM 1527 C C . SER A 1 194 ? 12.954 -7.091 -29.918 1.00 92.75 194 SER A C 1
ATOM 1529 O O . SER A 1 194 ? 12.426 -6.270 -30.672 1.00 92.75 194 SER A O 1
ATOM 1531 N N . ARG A 1 195 ? 14.085 -7.724 -30.252 1.00 90.62 195 ARG A N 1
ATOM 1532 C CA . ARG A 1 195 ? 14.630 -7.657 -31.614 1.00 90.62 195 ARG A CA 1
ATOM 1533 C C . ARG A 1 195 ? 14.041 -8.793 -32.425 1.00 90.62 195 ARG A C 1
ATOM 1535 O O . ARG A 1 195 ? 14.089 -9.940 -31.988 1.00 90.62 195 ARG A O 1
ATOM 1542 N N . ASP A 1 196 ? 13.518 -8.466 -33.596 1.00 90.06 196 ASP A N 1
ATOM 1543 C CA . ASP A 1 196 ? 13.107 -9.477 -34.562 1.00 90.06 196 ASP A CA 1
ATOM 1544 C C . ASP A 1 196 ? 14.368 -10.203 -35.067 1.00 90.06 196 ASP A C 1
ATOM 1546 O O . ASP A 1 196 ? 15.305 -9.536 -35.520 1.00 90.06 196 ASP A O 1
ATOM 1550 N N . PRO A 1 197 ? 14.440 -11.543 -34.971 1.00 90.38 197 PRO A N 1
ATOM 1551 C CA . PRO A 1 197 ? 15.592 -12.301 -35.450 1.00 90.38 197 PRO A CA 1
ATOM 1552 C C . PRO A 1 197 ? 15.814 -12.167 -36.963 1.00 90.38 197 PRO A C 1
ATOM 1554 O O . PRO A 1 197 ? 16.947 -12.315 -37.415 1.00 90.38 197 PRO A O 1
ATOM 1557 N N . THR A 1 198 ? 14.766 -11.874 -37.737 1.00 92.56 198 THR A N 1
ATOM 1558 C CA . THR A 1 198 ? 14.820 -11.793 -39.203 1.00 92.56 198 THR A CA 1
ATOM 1559 C C . THR A 1 198 ? 15.301 -10.423 -39.665 1.00 92.56 198 THR A C 1
ATOM 1561 O O . THR A 1 198 ? 16.244 -10.320 -40.446 1.00 92.56 198 THR A O 1
ATOM 1564 N N . THR A 1 199 ? 14.664 -9.355 -39.179 1.00 88.56 199 THR A N 1
ATOM 1565 C CA . THR A 1 199 ? 14.967 -7.980 -39.612 1.00 88.56 199 THR A CA 1
ATOM 1566 C C . THR A 1 199 ? 16.036 -7.300 -38.756 1.00 88.56 199 THR A C 1
ATOM 1568 O O . THR A 1 199 ? 16.617 -6.295 -39.162 1.00 88.56 199 THR A O 1
ATOM 1571 N N . GLY A 1 200 ? 16.294 -7.809 -37.548 1.00 87.31 200 GLY A N 1
ATOM 1572 C CA . GLY A 1 200 ? 17.167 -7.175 -36.563 1.00 87.31 200 GLY A CA 1
ATOM 1573 C C . GLY A 1 200 ? 16.604 -5.875 -35.975 1.00 87.31 200 GLY A C 1
ATOM 1574 O O . GLY A 1 200 ? 17.287 -5.242 -35.161 1.00 87.31 200 GLY A O 1
ATOM 1575 N N . LEU A 1 201 ? 15.392 -5.465 -36.357 1.00 90.56 201 LEU A N 1
ATOM 1576 C CA . LEU A 1 201 ? 14.741 -4.248 -35.880 1.00 90.56 201 LEU A CA 1
ATOM 1577 C C . LEU A 1 201 ? 14.090 -4.478 -34.516 1.00 90.56 201 LEU A C 1
ATOM 1579 O O . LEU A 1 201 ? 13.697 -5.596 -34.166 1.00 90.56 201 LEU A O 1
ATOM 1583 N N . PHE A 1 202 ? 13.964 -3.408 -33.736 1.00 90.94 202 PHE A N 1
ATOM 1584 C CA . PHE A 1 202 ? 13.137 -3.442 -32.536 1.00 90.94 202 PHE A CA 1
ATOM 1585 C C . PHE A 1 202 ? 11.654 -3.455 -32.903 1.00 90.94 202 PHE A C 1
ATOM 1587 O O . PHE A 1 202 ? 11.196 -2.617 -33.676 1.00 90.94 202 PHE A O 1
ATOM 1594 N N . HIS A 1 203 ? 10.899 -4.368 -32.298 1.00 91.50 203 HIS A N 1
ATOM 1595 C CA . HIS A 1 203 ? 9.445 -4.425 -32.414 1.00 91.50 203 HIS A CA 1
ATOM 1596 C C . HIS A 1 203 ? 8.796 -4.593 -31.036 1.00 91.50 203 HIS A C 1
ATOM 1598 O O . HIS A 1 203 ? 9.432 -5.055 -30.081 1.00 91.50 203 HIS A O 1
ATOM 1604 N N . ARG A 1 204 ? 7.525 -4.186 -30.940 1.00 90.81 204 ARG A N 1
ATOM 1605 C CA . ARG A 1 204 ? 6.693 -4.302 -29.739 1.00 90.81 204 ARG A CA 1
ATOM 1606 C C . ARG A 1 204 ? 5.547 -5.275 -30.045 1.00 90.81 204 ARG A C 1
ATOM 1608 O O . ARG A 1 204 ? 4.690 -4.907 -30.845 1.00 90.81 204 ARG A O 1
ATOM 1615 N N . PRO A 1 205 ? 5.531 -6.490 -29.469 1.00 80.88 205 PRO A N 1
ATOM 1616 C CA . PRO A 1 205 ? 4.598 -7.545 -29.872 1.00 80.88 205 PRO A CA 1
ATOM 1617 C C . PRO A 1 205 ? 3.124 -7.206 -29.586 1.00 80.88 205 PRO A C 1
ATOM 1619 O O . PRO A 1 205 ? 2.244 -7.743 -30.244 1.00 80.88 205 PRO A O 1
ATOM 1622 N N . ASP A 1 206 ? 2.850 -6.265 -28.675 1.00 76.44 206 ASP A N 1
ATOM 1623 C CA . ASP A 1 206 ? 1.486 -5.938 -28.225 1.00 76.44 206 ASP A CA 1
ATOM 1624 C C . ASP A 1 206 ? 0.800 -4.784 -28.994 1.00 76.44 206 ASP A C 1
ATOM 1626 O O . ASP A 1 206 ? -0.266 -4.323 -28.588 1.00 76.44 206 ASP A O 1
ATOM 1630 N N . ARG A 1 207 ? 1.393 -4.261 -30.080 1.00 67.00 207 ARG A N 1
ATOM 1631 C CA . ARG A 1 207 ? 0.736 -3.287 -30.981 1.00 67.00 207 ARG A CA 1
ATOM 1632 C C . ARG A 1 207 ? 0.350 -3.979 -32.296 1.00 67.00 207 ARG A C 1
ATOM 1634 O O . ARG A 1 207 ? 1.025 -3.787 -33.306 1.00 67.00 207 ARG A O 1
ATOM 1641 N N . HIS A 1 208 ? -0.718 -4.773 -32.261 1.00 49.62 208 HIS A N 1
ATOM 1642 C CA . HIS A 1 208 ? -1.441 -5.247 -33.445 1.00 49.62 208 HIS A CA 1
ATOM 1643 C C . HIS A 1 208 ? -2.832 -4.623 -33.499 1.00 49.62 208 HIS A C 1
ATOM 1645 O O . HIS A 1 208 ? -3.440 -4.462 -32.416 1.00 49.62 208 HIS A O 1
#

Radius of gyration: 27.52 Å; Cα contacts (8 Å, |Δi|>4): 200; chains: 1; bounding box: 59×50×86 Å

pLDDT: mean 89.99, std 11.5, range [33.0, 98.31]

Solvent-accessible surface area (backbone atoms only — not comparable to full-atom values): 12433 Å² total; per-residue (Å²): 138,85,78,84,77,83,82,77,77,83,77,75,56,69,68,56,55,51,53,49,58,69,51,35,40,44,61,79,57,52,38,73,74,43,78,38,94,42,70,72,48,44,53,40,31,33,51,56,75,69,51,65,66,78,46,65,41,92,87,71,75,43,55,31,29,49,29,66,66,53,63,70,46,55,85,75,54,70,83,45,71,88,76,52,74,64,44,75,70,59,96,65,83,75,50,61,64,58,54,48,51,45,36,50,44,38,69,53,26,45,50,37,56,62,48,12,42,70,69,27,49,60,34,70,57,45,44,49,44,41,50,47,22,72,76,68,76,45,66,81,59,72,64,92,57,50,90,42,46,69,60,52,49,52,57,39,74,75,41,36,74,57,50,71,66,60,52,50,52,52,50,28,63,75,69,72,48,93,72,57,68,68,62,52,55,53,48,41,44,72,78,44,41,45,66,40,90,85,80,59,29,58,45,52,89,86,77,123

Organism: NCBI:txid515489

Foldseek 3Di:
DDDPDPDDPPDDDPVVVVVCVQFKDWQVVLCVLALDVDSQLSQQLCVLVVFDFPDADPPNPIGIGGPVSSVVCRVVHDDHLVVQPQPAQDPDDDAQVLLVVLLVVVNSRDQLVSSCSNVSHDSVVSVVQNVVCVVPVDGDHPDDCVVVLVVLVVLCVVPQQDALVRSVVVVCVVVVDDDDSVRSVVVCVVSQWDQDPVRRGIDRPPPD

Mean predicted aligned error: 7.34 Å

InterPro domains:
  IPR009057 Homedomain-like superfamily [SSF46689] (92-192)
  IPR036388 Winged helix-like DNA-binding domain superfamily [G3DSA:1.10.10.10] (85-139)

Nearest PDB structures (foldseek):
  1mdm-assembly1_A  TM=4.649E-01  e=8.780E-04  Homo sapiens
  6pax-assembly1_A  TM=4.551E-01  e=2.828E-03  Homo sapiens
  2elh-assembly1_A  TM=6.164E-01  e=2.410E-01  Drosophila melanogaster
  1h0m-assembly1_A  TM=4.868E-01  e=3.766E+00  Agrobacterium tumefaciens
  5yi2-assembly2_E  TM=3.034E-01  e=1.477E+00  Lactococcus lactis subsp. lactis Il1403